Protein AF-A0A0L7LG30-F1 (afdb_monomer_lite)

Sequence (261 aa):
MSSLPRLAMPTSRLIYEYDDLDDNGHLSPKCPQKEFSLRGLSWHRNNSLLTDQEAMLMVRAHYRDGARSGTLDLLPYKDYAPSLPRLIHTSNSSLVDVHLVNLTSAEEYNATRFALRLLLVSTDRLSDSWDFTMRKSLDDEHTPGVFESSRSGDGGFLQFRPVAYTEPERDVSSSTNTYFYGDIDEDQLLIQDVYISFGVGGDGFYKQHNYTGWYNFSLFVIVIISIGLGVPLLLATSGITYVLVKRCRQRNPPTRLTNDD

InterPro domains:
  IPR029382 Glycosylated lysosomal membrane protein [PF15065] (15-180)
  IPR029382 Glycosylated lysosomal membrane protein [PTHR31981] (15-178)

Foldseek 3Di:
DDDDAFKDWDQQWWKKKWFPPVQAQDDDPPTDMDTDGLPQWDKDFPDWDDDPQWTWTKIWIDGPVDQFIWTKTFGIDDQWDPAPPTDGDDPLKTKIKTKGARHDDDPPHDFMWMKTKIKMFGPDDLPFDWDWDWDFDPVQPQFTIKIKGDGPDPHKIKIFGQWKFLDPRHDSVRIWGKDKDKDDPSVRNRIIIIMITTGHHPNSHCVVRRMIMTMMMISVVVVCVCCVVVVVVVVVVVVVVVVVVVVVVVVDDPPPPDDDD

pLDDT: mean 70.12, std 14.21, range [30.09, 94.62]

Structure (mmCIF, N/CA/C/O backbone):
data_AF-A0A0L7LG30-F1
#
_entry.id   AF-A0A0L7LG30-F1
#
loop_
_atom_site.group_PDB
_atom_site.id
_atom_site.type_symbol
_atom_site.label_atom_id
_atom_site.label_alt_id
_atom_site.label_comp_id
_atom_site.label_asym_id
_atom_site.label_entity_id
_atom_site.label_seq_id
_atom_site.pdbx_PDB_ins_code
_atom_site.Cartn_x
_atom_site.Cartn_y
_atom_site.Cartn_z
_atom_site.occupancy
_atom_site.B_iso_or_equiv
_atom_site.auth_seq_id
_atom_site.auth_comp_id
_atom_site.auth_asym_id
_atom_site.auth_atom_id
_atom_site.pdbx_PDB_model_num
ATOM 1 N N . MET A 1 1 ? -29.094 9.944 16.819 1.00 31.42 1 MET A N 1
ATOM 2 C CA . MET A 1 1 ? -29.027 9.417 15.438 1.00 31.42 1 MET A CA 1
ATOM 3 C C . MET A 1 1 ? -27.565 9.148 15.146 1.00 31.42 1 MET A C 1
ATOM 5 O O . MET A 1 1 ? -26.787 10.088 15.116 1.00 31.42 1 MET A O 1
ATOM 9 N N . SER A 1 2 ? -27.180 7.875 15.091 1.00 30.09 2 SER A N 1
ATOM 10 C CA . SER A 1 2 ? -25.795 7.427 14.918 1.00 30.09 2 SER A CA 1
ATOM 11 C C . SER A 1 2 ? -25.346 7.664 13.477 1.00 30.09 2 SER A C 1
ATOM 13 O O . SER A 1 2 ? -25.874 7.033 12.560 1.00 30.09 2 SER A O 1
ATOM 15 N N . SER A 1 3 ? -24.403 8.580 13.268 1.00 34.41 3 SER A N 1
ATOM 16 C CA . SER A 1 3 ? -23.755 8.772 11.972 1.00 34.41 3 SER A CA 1
ATOM 17 C C . SER A 1 3 ? -22.904 7.548 11.639 1.00 34.41 3 SER A C 1
ATOM 19 O O . SER A 1 3 ? -21.996 7.197 12.390 1.00 34.41 3 SER A O 1
ATOM 21 N N . LEU A 1 4 ? -23.231 6.894 10.526 1.00 32.44 4 LEU A N 1
ATOM 22 C CA . LEU A 1 4 ? -22.441 5.821 9.925 1.00 32.44 4 LEU A CA 1
ATOM 23 C C . LEU A 1 4 ? -21.055 6.340 9.479 1.00 32.44 4 LEU A C 1
ATOM 25 O O . LEU A 1 4 ? -20.900 7.550 9.281 1.00 32.44 4 LEU A O 1
ATOM 29 N N . PRO A 1 5 ? -20.053 5.457 9.308 1.00 41.91 5 PRO A N 1
ATOM 30 C CA . PRO A 1 5 ? -18.701 5.855 8.926 1.00 41.91 5 PRO A CA 1
ATOM 31 C C . PRO A 1 5 ? -18.667 6.415 7.506 1.00 41.91 5 PRO A C 1
ATOM 33 O O . PRO A 1 5 ? -19.355 5.917 6.616 1.00 41.91 5 PRO A O 1
ATOM 36 N N . ARG A 1 6 ? -17.831 7.438 7.319 1.00 55.09 6 ARG A N 1
ATOM 37 C CA . ARG A 1 6 ? -17.792 8.281 6.122 1.00 55.09 6 ARG A CA 1
ATOM 38 C C . ARG A 1 6 ? -16.599 8.031 5.202 1.00 55.09 6 ARG A C 1
ATOM 40 O O . ARG A 1 6 ? -16.359 8.863 4.344 1.00 55.09 6 ARG A O 1
ATOM 47 N N . LEU A 1 7 ? -15.840 6.949 5.397 1.00 44.22 7 LEU A N 1
ATOM 48 C CA . LEU A 1 7 ? -14.744 6.545 4.511 1.00 44.22 7 LEU A CA 1
ATOM 49 C C . LEU A 1 7 ? -14.863 5.037 4.223 1.00 44.22 7 LEU A C 1
ATOM 51 O O . LEU A 1 7 ? -15.117 4.308 5.170 1.00 44.22 7 LEU A O 1
ATOM 55 N N . ALA A 1 8 ? -14.706 4.551 2.989 1.00 45.62 8 ALA A N 1
ATOM 56 C CA . ALA A 1 8 ? -14.585 3.127 2.659 1.00 45.62 8 ALA A CA 1
ATOM 57 C C . ALA A 1 8 ? -13.358 2.852 1.783 1.00 45.62 8 ALA A C 1
ATOM 59 O O . ALA A 1 8 ? -12.972 3.700 0.993 1.00 45.62 8 ALA A O 1
ATOM 60 N N . MET A 1 9 ? -12.733 1.678 1.908 1.00 50.53 9 MET A N 1
ATOM 61 C CA . MET A 1 9 ? -11.520 1.338 1.153 1.00 50.53 9 MET A CA 1
ATOM 62 C C . MET A 1 9 ? -11.701 0.045 0.351 1.00 50.53 9 MET A C 1
ATOM 64 O O . MET A 1 9 ? -11.384 -1.041 0.843 1.00 50.53 9 MET A O 1
ATOM 68 N N . PRO A 1 10 ? -12.276 0.104 -0.863 1.00 50.12 10 PRO A N 1
ATOM 69 C CA . PRO A 1 10 ? -12.470 -1.084 -1.683 1.00 50.12 10 PRO A CA 1
ATOM 70 C C . PRO A 1 10 ? -11.131 -1.565 -2.262 1.00 50.12 10 PRO A C 1
ATOM 72 O O . PRO A 1 10 ? -10.506 -0.894 -3.074 1.00 50.12 10 PRO A O 1
ATOM 75 N N . THR A 1 11 ? -10.706 -2.775 -1.904 1.00 50.91 11 THR A N 1
ATOM 76 C CA . THR A 1 11 ? -9.384 -3.337 -2.251 1.00 50.91 11 THR A CA 1
ATOM 77 C C . THR A 1 11 ? -9.330 -4.041 -3.613 1.00 50.91 11 THR A C 1
ATOM 79 O O . THR A 1 11 ? -8.454 -4.862 -3.859 1.00 50.91 11 THR A O 1
ATOM 82 N N . SER A 1 12 ? -10.262 -3.777 -4.535 1.00 45.56 12 SER A N 1
ATOM 83 C CA . SER A 1 12 ? -10.405 -4.623 -5.736 1.00 45.56 12 SER A CA 1
ATOM 84 C C . SER A 1 12 ? -9.220 -4.565 -6.724 1.00 45.56 12 SER A C 1
ATOM 86 O O . SER A 1 12 ? -9.081 -5.481 -7.542 1.00 45.56 12 SER A O 1
ATOM 88 N N . ARG A 1 13 ? -8.373 -3.525 -6.636 1.00 57.75 13 ARG A N 1
ATOM 89 C CA . ARG A 1 13 ? -7.244 -3.218 -7.535 1.00 57.75 13 ARG A CA 1
ATOM 90 C C . ARG A 1 13 ? -6.131 -2.491 -6.769 1.00 57.75 13 ARG A C 1
ATOM 92 O O . ARG A 1 13 ? -6.077 -1.269 -6.777 1.00 57.75 13 ARG A O 1
ATOM 99 N N . LEU A 1 14 ? -5.314 -3.244 -6.035 1.00 69.81 14 LEU A N 1
ATOM 100 C CA . LEU A 1 14 ? -4.415 -2.679 -5.019 1.00 69.81 14 LEU A CA 1
ATOM 101 C C . LEU A 1 14 ? -2.963 -2.524 -5.478 1.00 69.81 14 LEU A C 1
ATOM 103 O O . LEU A 1 14 ? -2.264 -1.719 -4.885 1.00 69.81 14 LEU A O 1
ATOM 107 N N . ILE A 1 15 ? -2.483 -3.277 -6.472 1.00 80.62 15 ILE A N 1
ATOM 108 C CA . ILE A 1 15 ? -1.048 -3.336 -6.798 1.00 80.62 15 ILE A CA 1
ATOM 109 C C . ILE A 1 15 ? -0.831 -2.983 -8.273 1.00 80.62 15 ILE A C 1
ATOM 111 O O . ILE A 1 15 ? -1.526 -3.499 -9.146 1.00 80.62 15 ILE A O 1
ATOM 115 N N . TYR A 1 16 ? 0.151 -2.131 -8.540 1.00 86.88 16 TYR A N 1
ATOM 116 C CA . TYR A 1 16 ? 0.669 -1.797 -9.863 1.00 86.88 16 TYR A CA 1
ATOM 117 C C . TYR A 1 16 ? 2.142 -2.178 -9.933 1.00 86.88 16 TYR A C 1
ATOM 119 O O . TYR A 1 16 ? 2.866 -2.066 -8.948 1.00 86.88 16 TYR A O 1
ATOM 127 N N . GLU A 1 17 ? 2.578 -2.609 -11.103 1.00 88.31 17 GLU A N 1
ATOM 128 C CA . GLU A 1 17 ? 3.985 -2.760 -11.461 1.00 88.31 17 GLU A CA 1
ATOM 129 C C . GLU A 1 17 ? 4.286 -1.820 -12.613 1.00 88.31 17 GLU A C 1
ATOM 131 O O . GLU A 1 17 ? 3.459 -1.671 -13.515 1.00 88.31 17 GLU A O 1
ATOM 136 N N . TYR A 1 18 ? 5.450 -1.190 -12.590 1.00 91.94 18 TYR A N 1
ATOM 137 C CA . TYR A 1 18 ? 5.870 -0.269 -13.631 1.00 91.94 18 TYR A CA 1
ATOM 138 C C . TYR A 1 18 ? 7.371 -0.365 -13.887 1.00 91.94 18 TYR A C 1
ATOM 140 O O . TYR A 1 18 ? 8.138 -0.786 -13.017 1.00 91.94 18 TYR A O 1
ATOM 148 N N . ASP A 1 19 ? 7.764 0.006 -15.102 1.00 92.62 19 ASP A N 1
ATOM 149 C CA . ASP A 1 19 ? 9.158 0.047 -15.538 1.00 92.62 19 ASP A CA 1
ATOM 150 C C . ASP A 1 19 ? 9.721 1.459 -15.337 1.00 92.62 19 ASP A C 1
ATOM 152 O O . ASP A 1 19 ? 9.412 2.387 -16.092 1.00 92.62 19 ASP A O 1
ATOM 156 N N . ASP A 1 20 ? 10.506 1.639 -14.278 1.00 90.75 20 ASP A N 1
ATOM 157 C CA . ASP A 1 20 ? 11.062 2.927 -13.865 1.00 90.75 20 ASP A CA 1
ATOM 158 C C . ASP A 1 20 ? 12.427 3.189 -14.502 1.00 90.75 20 ASP A C 1
ATOM 160 O O . ASP A 1 20 ? 13.472 3.184 -13.851 1.00 90.75 20 ASP A O 1
ATOM 164 N N . LEU A 1 21 ? 12.414 3.398 -15.814 1.00 89.25 21 LEU A N 1
ATOM 165 C CA . LEU A 1 21 ? 13.628 3.590 -16.611 1.00 89.25 21 LEU A CA 1
ATOM 166 C C . LEU A 1 21 ? 14.443 4.829 -16.205 1.00 89.25 21 LEU A C 1
ATOM 168 O O . LEU A 1 21 ? 15.647 4.869 -16.450 1.00 89.25 21 LEU A O 1
ATOM 172 N N . ASP A 1 22 ? 13.790 5.820 -15.597 1.00 89.19 22 ASP A N 1
ATOM 173 C CA . ASP A 1 22 ? 14.412 7.063 -15.132 1.00 89.19 22 ASP A CA 1
ATOM 174 C C . ASP A 1 22 ? 14.961 6.949 -13.699 1.00 89.19 22 ASP A C 1
ATOM 176 O O . ASP A 1 22 ? 15.571 7.897 -13.202 1.00 89.19 22 ASP A O 1
ATOM 180 N N . ASP A 1 23 ? 14.730 5.812 -13.034 1.00 88.94 23 ASP A N 1
ATOM 181 C CA . ASP A 1 23 ? 15.187 5.497 -11.683 1.00 88.94 23 ASP A CA 1
ATOM 182 C C . ASP A 1 23 ? 14.891 6.602 -10.659 1.00 88.94 23 ASP A C 1
ATOM 184 O O . ASP A 1 23 ? 15.760 7.081 -9.932 1.00 88.94 23 ASP A O 1
ATOM 188 N N . ASN A 1 24 ? 13.635 7.037 -10.597 1.00 88.00 24 ASN A N 1
ATOM 189 C CA . ASN A 1 24 ? 13.241 8.152 -9.729 1.00 88.00 24 ASN A CA 1
ATOM 190 C C . ASN A 1 24 ? 12.184 7.778 -8.678 1.00 88.00 24 ASN A C 1
ATOM 192 O O . ASN A 1 24 ? 12.004 8.504 -7.707 1.00 88.00 24 ASN A O 1
ATOM 196 N N . GLY A 1 25 ? 11.514 6.641 -8.835 1.00 85.00 25 GLY A N 1
ATOM 197 C CA . GLY A 1 25 ? 10.526 6.092 -7.911 1.00 85.00 25 GLY A CA 1
ATOM 198 C C . GLY A 1 25 ? 9.119 6.618 -8.179 1.00 85.00 25 GLY A C 1
ATOM 199 O O . GLY A 1 25 ? 8.181 6.231 -7.482 1.00 85.00 25 GLY A O 1
ATOM 200 N N . HIS A 1 26 ? 8.939 7.475 -9.185 1.00 86.00 26 HIS A N 1
ATOM 201 C CA . HIS A 1 26 ? 7.675 8.116 -9.517 1.00 86.00 26 HIS A CA 1
ATOM 202 C C . HIS A 1 26 ? 6.875 7.256 -10.507 1.00 86.00 26 HIS A C 1
ATOM 204 O O . HIS A 1 26 ? 7.270 7.065 -11.657 1.00 86.00 26 HIS A O 1
ATOM 210 N N . LEU A 1 27 ? 5.692 6.793 -10.091 1.00 85.56 27 LEU A N 1
ATOM 211 C CA . LEU A 1 27 ? 4.722 6.229 -11.029 1.00 85.56 27 LEU A CA 1
ATOM 212 C C . LEU A 1 27 ? 4.146 7.357 -11.902 1.00 85.56 27 LEU A C 1
ATOM 214 O O . LEU A 1 27 ? 3.556 8.305 -11.389 1.00 85.56 27 LEU A O 1
ATOM 218 N N . SER A 1 28 ? 4.300 7.251 -13.221 1.00 81.50 28 SER A N 1
ATOM 219 C CA . SER A 1 28 ? 3.826 8.243 -14.191 1.00 81.50 28 SER A CA 1
ATOM 220 C C . SER A 1 28 ? 2.927 7.580 -15.232 1.00 81.50 28 SER A C 1
ATOM 222 O O . SER A 1 28 ? 3.254 6.497 -15.704 1.00 81.50 28 SER A O 1
ATOM 224 N N . PRO A 1 29 ? 1.855 8.228 -15.720 1.00 79.38 29 PRO A N 1
ATOM 225 C CA . PRO A 1 29 ? 1.040 7.671 -16.805 1.00 79.38 29 PRO A CA 1
ATOM 226 C C . PRO A 1 29 ? 1.825 7.366 -18.093 1.00 79.38 29 PRO A C 1
ATOM 228 O O . PRO A 1 29 ? 1.329 6.659 -18.966 1.00 79.38 29 PRO A O 1
ATOM 231 N N . LYS A 1 30 ? 3.031 7.934 -18.233 1.00 81.38 30 LYS A N 1
ATOM 232 C CA . LYS A 1 30 ? 3.917 7.747 -19.386 1.00 81.38 30 LYS A CA 1
ATOM 233 C C . LYS A 1 30 ? 4.800 6.501 -19.282 1.00 81.38 30 LYS A C 1
ATOM 235 O O . LYS A 1 30 ? 5.325 6.086 -20.314 1.00 81.38 30 LYS A O 1
ATOM 240 N N . CYS A 1 31 ? 5.003 5.934 -18.088 1.00 83.94 31 CYS A N 1
ATOM 241 C CA . CYS A 1 31 ? 5.820 4.732 -17.949 1.00 83.94 31 CYS A CA 1
ATOM 242 C C . CYS A 1 31 ? 5.003 3.476 -18.299 1.00 83.94 31 CYS A C 1
ATOM 244 O O . CYS A 1 31 ? 3.794 3.427 -18.039 1.00 83.94 31 CYS A O 1
ATOM 246 N N . PRO A 1 32 ? 5.627 2.451 -18.913 1.00 89.44 32 PRO A N 1
ATOM 247 C CA . PRO A 1 32 ? 4.997 1.148 -19.066 1.00 89.44 32 PRO A CA 1
ATOM 248 C C . PRO A 1 32 ? 4.567 0.623 -17.696 1.00 89.44 32 PRO A C 1
ATOM 250 O O . PRO A 1 32 ? 5.386 0.522 -16.784 1.00 89.44 32 PRO A O 1
ATOM 253 N N . GLN A 1 33 ? 3.281 0.307 -17.551 1.00 90.00 33 GLN A N 1
ATOM 254 C CA . GLN A 1 33 ? 2.713 -0.130 -16.279 1.00 90.00 33 GLN A CA 1
ATOM 255 C C . GLN A 1 33 ? 1.640 -1.200 -16.467 1.00 90.00 33 GLN A C 1
ATOM 257 O O . GLN A 1 33 ? 0.931 -1.240 -17.478 1.00 90.00 33 GLN A O 1
ATOM 262 N N . LYS A 1 34 ? 1.497 -2.053 -15.454 1.00 86.94 34 LYS A N 1
ATOM 263 C CA . LYS A 1 34 ? 0.561 -3.170 -15.420 1.00 86.94 34 LYS A CA 1
ATOM 264 C C . LYS A 1 34 ? -0.144 -3.248 -14.072 1.00 86.94 34 LYS A C 1
ATOM 266 O O . LYS A 1 34 ? 0.478 -3.226 -13.014 1.00 86.94 34 LYS A O 1
ATOM 271 N N . GLU A 1 35 ? -1.464 -3.389 -14.125 1.00 83.00 35 GLU A N 1
ATOM 272 C CA . GLU A 1 35 ? -2.294 -3.567 -12.936 1.00 83.00 35 GLU A CA 1
ATOM 273 C C . GLU A 1 35 ? -2.327 -5.045 -12.508 1.00 83.00 35 GLU A C 1
ATOM 275 O O . GLU A 1 35 ? -2.618 -5.942 -13.309 1.00 83.00 35 GLU A O 1
ATOM 280 N N . PHE A 1 36 ? -2.094 -5.301 -11.222 1.00 76.06 36 PHE A N 1
ATOM 281 C CA . PHE A 1 36 ? -2.273 -6.607 -10.599 1.00 76.06 36 PHE A CA 1
ATOM 282 C C . PHE A 1 36 ? -3.650 -6.711 -9.945 1.00 76.06 36 PHE A C 1
ATOM 284 O O . PHE A 1 36 ? -3.928 -6.136 -8.890 1.00 76.06 36 PHE A O 1
ATOM 291 N N . SER A 1 37 ? -4.520 -7.524 -10.546 1.00 70.06 37 SER A N 1
ATOM 292 C CA . SER A 1 37 ? -5.830 -7.810 -9.964 1.00 70.06 37 SER A CA 1
ATOM 293 C C . SER A 1 37 ? -5.720 -8.751 -8.763 1.00 70.06 37 SER A C 1
ATOM 295 O O . SER A 1 37 ? -5.189 -9.859 -8.872 1.00 70.06 37 SER A O 1
ATOM 297 N N . LEU A 1 38 ? -6.332 -8.369 -7.636 1.00 69.81 38 LEU A N 1
ATOM 298 C CA . LEU A 1 38 ? -6.405 -9.227 -6.448 1.00 69.81 38 LEU A CA 1
ATOM 299 C C . LEU A 1 38 ? -7.429 -10.369 -6.576 1.00 69.81 38 LEU A C 1
ATOM 301 O O . LEU A 1 38 ? -7.472 -11.255 -5.726 1.00 69.81 38 LEU A O 1
ATOM 305 N N . ARG A 1 39 ? -8.264 -10.379 -7.626 1.00 68.94 39 ARG A N 1
ATOM 306 C CA . ARG A 1 39 ? -9.368 -11.347 -7.785 1.00 68.94 39 ARG A CA 1
ATOM 307 C C . ARG A 1 39 ? -8.902 -12.803 -7.894 1.00 68.94 39 ARG A C 1
ATOM 309 O O . ARG A 1 39 ? -9.662 -13.705 -7.563 1.00 68.94 39 ARG A O 1
ATOM 316 N N . GLY A 1 40 ? -7.672 -13.027 -8.358 1.00 66.94 40 GLY A N 1
ATOM 317 C CA . GLY A 1 40 ? -7.068 -14.357 -8.493 1.00 66.94 40 GLY A CA 1
ATOM 318 C C . GLY A 1 40 ? -6.305 -14.843 -7.256 1.00 66.94 40 GLY A C 1
ATOM 319 O O . GLY A 1 40 ? -5.739 -15.936 -7.286 1.00 66.94 40 GLY A O 1
ATOM 320 N N . LEU A 1 41 ? -6.255 -14.046 -6.184 1.00 72.94 41 LEU A N 1
ATOM 321 C CA . LEU A 1 41 ? -5.496 -14.380 -4.985 1.00 72.94 41 LEU A CA 1
ATOM 322 C C . LEU A 1 41 ? -6.292 -15.285 -4.044 1.00 72.94 41 LEU A C 1
ATOM 324 O O . LEU A 1 41 ? -7.466 -15.062 -3.750 1.00 72.94 41 LEU A O 1
ATOM 328 N N . SER A 1 42 ? -5.606 -16.300 -3.536 1.00 74.19 42 SER A N 1
ATOM 329 C CA . SER A 1 42 ? -6.060 -17.129 -2.428 1.00 74.19 42 SER A CA 1
ATOM 330 C C . SER A 1 42 ? -5.500 -16.575 -1.122 1.00 74.19 42 SER A C 1
ATOM 332 O O . SER A 1 42 ? -4.286 -16.466 -0.946 1.00 74.19 42 SER A O 1
ATOM 334 N N . TRP A 1 43 ? -6.393 -16.198 -0.214 1.00 76.56 43 TRP A N 1
ATOM 335 C CA . TRP A 1 43 ? -6.035 -15.592 1.062 1.00 76.56 43 TRP A CA 1
ATOM 336 C C . TRP A 1 43 ? -6.022 -16.651 2.154 1.00 76.56 43 TRP A C 1
ATOM 338 O O . TRP A 1 43 ? -6.989 -17.391 2.328 1.00 76.56 43 TRP A O 1
ATOM 348 N N . HIS A 1 44 ? -4.926 -16.702 2.897 1.00 75.38 44 HIS A N 1
ATOM 349 C CA . HIS A 1 44 ? -4.731 -17.615 4.006 1.00 75.38 44 HIS A CA 1
ATOM 350 C C . HIS A 1 44 ? -4.415 -16.798 5.249 1.00 75.38 44 HIS A C 1
ATOM 352 O O . HIS A 1 44 ? -3.526 -15.944 5.248 1.00 75.38 44 HIS A O 1
ATOM 358 N N . ARG A 1 45 ? -5.142 -17.068 6.334 1.00 74.62 45 ARG A N 1
ATOM 359 C CA . ARG A 1 45 ? -4.768 -16.545 7.646 1.00 74.62 45 ARG A CA 1
ATOM 360 C C . ARG A 1 45 ? -3.470 -17.229 8.064 1.00 74.62 45 ARG A C 1
ATOM 362 O O . ARG A 1 45 ? -3.475 -18.437 8.282 1.00 74.62 45 ARG A O 1
ATOM 369 N N . ASN A 1 46 ? -2.394 -16.459 8.172 1.00 72.31 46 ASN A N 1
ATOM 370 C CA . ASN A 1 46 ? -1.087 -16.975 8.562 1.00 72.31 46 ASN A CA 1
ATOM 371 C C . ASN A 1 46 ? -0.969 -17.052 10.089 1.00 72.31 46 ASN A C 1
ATOM 373 O O . ASN A 1 46 ? -0.643 -18.094 10.647 1.00 72.31 46 ASN A O 1
ATOM 377 N N . ASN A 1 47 ? -1.298 -15.955 10.771 1.00 71.06 47 ASN A N 1
ATOM 378 C CA . ASN A 1 47 ? -1.268 -15.864 12.225 1.00 71.06 47 ASN A CA 1
ATOM 379 C C . ASN A 1 47 ? -2.378 -14.925 12.717 1.00 71.06 47 ASN A C 1
ATOM 381 O O . ASN A 1 47 ? -2.825 -14.036 11.992 1.00 71.06 47 ASN A O 1
ATOM 385 N N . SER A 1 48 ? -2.835 -15.118 13.947 1.00 74.69 48 SER A N 1
ATOM 386 C CA . SER A 1 48 ? -3.762 -14.200 14.603 1.00 74.69 48 SER A CA 1
ATOM 387 C C . SER A 1 48 ? -3.503 -14.183 16.096 1.00 74.69 48 SER A C 1
ATOM 389 O O . SER A 1 48 ? -3.417 -15.245 16.711 1.00 74.69 48 SER A O 1
ATOM 391 N N . LEU A 1 49 ? -3.447 -12.988 16.670 1.00 72.94 49 LEU A N 1
ATOM 392 C CA . LEU A 1 49 ? -3.372 -12.779 18.108 1.00 72.94 49 LEU A CA 1
ATOM 393 C C . LEU A 1 49 ? -4.634 -12.033 18.523 1.00 72.94 49 LEU A C 1
ATOM 395 O O . LEU A 1 49 ? -4.887 -10.947 18.019 1.00 72.94 49 LEU A O 1
ATOM 399 N N . LEU A 1 50 ? -5.433 -12.622 19.405 1.00 74.25 50 LEU A N 1
ATOM 400 C CA . LEU A 1 50 ? -6.525 -11.920 20.070 1.00 74.25 50 LEU A CA 1
ATOM 401 C C . LEU A 1 50 ? -6.289 -12.018 21.572 1.00 74.25 50 LEU A C 1
ATOM 403 O O . LEU A 1 50 ? -6.280 -13.115 22.130 1.00 74.25 50 LEU A O 1
ATOM 407 N N . THR A 1 51 ? -6.097 -10.872 22.205 1.00 72.19 51 THR A N 1
ATOM 408 C CA . THR A 1 51 ? -6.044 -10.698 23.655 1.00 72.19 51 THR A CA 1
ATOM 409 C C . THR A 1 51 ? -7.012 -9.586 24.053 1.00 72.19 51 THR A C 1
ATOM 411 O O . THR A 1 51 ? -7.580 -8.909 23.195 1.00 72.19 51 THR A O 1
ATOM 414 N N . ASP A 1 52 ? -7.185 -9.362 25.354 1.00 68.62 52 ASP A N 1
ATOM 415 C CA . ASP A 1 52 ? -8.020 -8.263 25.857 1.00 68.62 52 ASP A CA 1
ATOM 416 C C . ASP A 1 52 ? -7.466 -6.871 25.494 1.00 68.62 52 ASP A C 1
ATOM 418 O O . ASP A 1 52 ? -8.175 -5.873 25.603 1.00 68.62 52 ASP A O 1
ATOM 422 N N . GLN A 1 53 ? -6.198 -6.801 25.072 1.00 66.69 53 GLN A N 1
ATOM 423 C CA . GLN A 1 53 ? -5.491 -5.561 24.752 1.00 66.69 53 GLN A CA 1
ATOM 424 C C . GLN A 1 53 ? -5.109 -5.452 23.271 1.00 66.69 53 GLN A C 1
ATOM 426 O O . GLN A 1 53 ? -4.945 -4.345 22.772 1.00 66.69 53 GLN A O 1
ATOM 431 N N . GLU A 1 54 ? -4.972 -6.569 22.552 1.00 67.69 54 GLU A N 1
ATOM 432 C CA . GLU A 1 54 ? -4.381 -6.604 21.213 1.00 67.69 54 GLU A CA 1
ATOM 433 C C . GLU A 1 54 ? -5.185 -7.504 20.267 1.00 67.69 54 GLU A C 1
ATOM 435 O O . GLU A 1 54 ? -5.511 -8.646 20.593 1.00 67.69 54 GLU A O 1
ATOM 440 N N . ALA A 1 55 ? -5.457 -7.016 19.055 1.00 69.12 55 ALA A N 1
ATOM 441 C CA . ALA A 1 55 ? -6.088 -7.794 17.990 1.00 69.12 55 ALA A CA 1
ATOM 442 C C . ALA A 1 55 ? -5.266 -7.703 16.698 1.00 69.12 55 ALA A C 1
ATOM 444 O O . ALA A 1 55 ? -5.272 -6.678 16.026 1.00 69.12 55 ALA A O 1
ATOM 445 N N . MET A 1 56 ? -4.538 -8.770 16.366 1.00 72.38 56 MET A N 1
ATOM 446 C CA . MET A 1 56 ? -3.683 -8.899 15.186 1.00 72.38 56 MET A CA 1
ATOM 447 C C . MET A 1 56 ? -4.257 -9.931 14.233 1.00 72.38 56 MET A C 1
ATOM 449 O O . MET A 1 56 ? -4.592 -11.049 14.642 1.00 72.38 56 MET A O 1
ATOM 453 N N . LEU A 1 57 ? -4.239 -9.610 12.947 1.00 71.44 57 LEU A N 1
ATOM 454 C CA . LEU A 1 57 ? -4.536 -10.548 11.884 1.00 71.44 57 LEU A CA 1
ATOM 455 C C . LEU A 1 57 ? -3.479 -10.463 10.780 1.00 71.44 57 LEU A C 1
ATOM 457 O O . LEU A 1 57 ? -3.449 -9.541 9.976 1.00 71.44 57 LEU A O 1
ATOM 461 N N . MET A 1 58 ? -2.655 -11.497 10.691 1.00 73.19 58 MET A N 1
ATOM 462 C CA . MET A 1 58 ? -1.675 -11.643 9.626 1.00 73.19 58 MET A CA 1
ATOM 463 C C . MET A 1 58 ? -2.292 -12.443 8.477 1.00 73.19 58 MET A C 1
ATOM 465 O O . MET A 1 58 ? -2.658 -13.614 8.666 1.00 73.19 58 MET A O 1
ATOM 469 N N . VAL A 1 59 ? -2.417 -11.841 7.292 1.00 72.56 59 VAL A N 1
ATOM 470 C CA . VAL A 1 59 ? -3.020 -12.498 6.127 1.00 72.56 59 VAL A CA 1
ATOM 471 C C . VAL A 1 59 ? -2.020 -12.562 4.984 1.00 72.56 59 VAL A C 1
ATOM 473 O O . VAL A 1 59 ? -1.455 -11.569 4.543 1.00 72.56 59 VAL A O 1
ATOM 476 N N . ARG A 1 60 ? -1.837 -13.759 4.435 1.00 75.06 60 ARG A N 1
ATOM 477 C CA . ARG A 1 60 ? -0.988 -13.963 3.269 1.00 75.06 60 ARG A CA 1
ATOM 478 C C . ARG A 1 60 ? -1.827 -14.316 2.053 1.00 75.06 60 ARG A C 1
ATOM 480 O O . ARG A 1 60 ? -2.693 -15.188 2.111 1.00 75.06 60 ARG A O 1
ATOM 487 N N . ALA A 1 61 ? -1.557 -13.642 0.949 1.00 74.38 61 ALA A N 1
ATOM 488 C CA . ALA A 1 61 ? -2.148 -13.898 -0.347 1.00 74.38 61 ALA A CA 1
ATOM 489 C C . ALA A 1 61 ? -1.170 -14.656 -1.249 1.00 74.38 61 ALA A C 1
ATOM 491 O O . ALA A 1 61 ? -0.002 -14.288 -1.390 1.00 74.38 61 ALA A O 1
ATOM 492 N N . HIS A 1 62 ? -1.672 -15.690 -1.914 1.00 70.62 62 HIS A N 1
ATOM 493 C CA . HIS A 1 62 ? -0.924 -16.460 -2.901 1.00 70.62 62 HIS A CA 1
ATOM 494 C C . HIS A 1 62 ? -1.702 -16.558 -4.208 1.00 70.62 62 HIS A C 1
ATOM 496 O O . HIS A 1 62 ? -2.919 -16.776 -4.199 1.00 70.62 62 HIS A O 1
ATOM 502 N N . TYR A 1 63 ? -1.006 -16.440 -5.336 1.00 67.56 63 TYR A N 1
ATOM 503 C CA . TYR A 1 63 ? -1.592 -16.731 -6.643 1.00 67.56 63 TYR A CA 1
ATOM 504 C C . TYR A 1 63 ? -1.626 -18.243 -6.889 1.00 67.56 63 TYR A C 1
ATOM 506 O O . TYR A 1 63 ? -0.687 -18.956 -6.532 1.00 67.56 63 TYR A O 1
ATOM 514 N N . ARG A 1 64 ? -2.714 -18.739 -7.490 1.00 56.75 64 ARG A N 1
ATOM 515 C CA . ARG A 1 64 ? -2.975 -20.183 -7.627 1.00 56.75 64 ARG A CA 1
ATOM 516 C C . ARG A 1 64 ? -2.002 -20.899 -8.585 1.00 56.75 64 ARG A C 1
ATOM 518 O O . ARG A 1 64 ? -1.790 -22.093 -8.418 1.00 56.75 64 ARG A O 1
ATOM 525 N N . ASP A 1 65 ? -1.360 -20.156 -9.490 1.00 57.03 65 ASP A N 1
ATOM 526 C CA . ASP A 1 65 ? -0.471 -20.690 -10.540 1.00 57.03 65 ASP A CA 1
ATOM 527 C C . ASP A 1 65 ? 1.036 -20.631 -10.207 1.00 57.03 65 ASP A C 1
ATOM 529 O O . ASP A 1 65 ? 1.877 -20.774 -11.090 1.00 57.03 65 ASP A O 1
ATOM 533 N N . GLY A 1 66 ? 1.391 -20.478 -8.926 1.00 51.38 66 GLY A N 1
ATOM 534 C CA . GLY A 1 66 ? 2.772 -20.609 -8.446 1.00 51.38 66 GLY A CA 1
ATOM 535 C C . GLY A 1 66 ? 3.646 -19.360 -8.640 1.00 51.38 66 GLY A C 1
ATOM 536 O O . GLY A 1 66 ? 3.565 -18.653 -9.634 1.00 51.38 66 GLY A O 1
ATOM 537 N N . ALA A 1 67 ? 4.498 -19.102 -7.644 1.00 46.50 67 ALA A N 1
ATOM 538 C CA . ALA A 1 67 ? 5.537 -18.061 -7.585 1.00 46.50 67 ALA A CA 1
ATOM 539 C C . ALA A 1 67 ? 5.128 -16.591 -7.343 1.00 46.50 67 ALA A C 1
ATOM 541 O O . ALA A 1 67 ? 5.986 -15.718 -7.429 1.00 46.50 67 ALA A O 1
ATOM 542 N N . ARG A 1 68 ? 3.879 -16.284 -6.964 1.00 50.25 68 ARG A N 1
ATOM 543 C CA . ARG A 1 68 ? 3.501 -14.920 -6.530 1.00 50.25 68 ARG A CA 1
ATOM 544 C C . ARG A 1 68 ? 2.947 -14.934 -5.108 1.00 50.25 68 ARG A C 1
ATOM 546 O O . ARG A 1 68 ? 1.878 -15.507 -4.872 1.00 50.25 68 ARG A O 1
ATOM 553 N N . SER A 1 69 ? 3.659 -14.302 -4.175 1.00 45.75 69 SER A N 1
ATOM 554 C CA . SER A 1 69 ? 3.206 -14.076 -2.797 1.00 45.75 69 SER A CA 1
ATOM 555 C C . SER A 1 69 ? 3.063 -12.585 -2.500 1.00 45.75 69 SER A C 1
ATOM 557 O O . SER A 1 69 ? 3.996 -11.817 -2.651 1.00 45.75 69 SER A O 1
ATOM 559 N N . GLY A 1 70 ? 1.888 -12.159 -2.053 1.00 50.47 70 GLY A N 1
ATOM 560 C CA . GLY A 1 70 ? 1.691 -10.843 -1.444 1.00 50.47 70 GLY A CA 1
ATOM 561 C C . GLY A 1 70 ? 1.314 -11.063 0.011 1.00 50.47 70 GLY A C 1
ATOM 562 O O . GLY A 1 70 ? 0.447 -11.885 0.289 1.00 50.47 70 GLY A O 1
ATOM 563 N N . THR A 1 71 ? 1.960 -10.396 0.956 1.00 48.88 71 THR A N 1
ATOM 564 C CA . THR A 1 71 ? 1.613 -10.520 2.376 1.00 48.88 71 THR A CA 1
ATOM 565 C C . THR A 1 71 ? 1.006 -9.194 2.838 1.00 48.88 71 THR A C 1
ATOM 567 O O . THR A 1 71 ? 1.595 -8.136 2.650 1.00 48.88 71 THR A O 1
ATOM 570 N N . LEU A 1 72 ? -0.216 -9.233 3.366 1.00 52.19 72 LEU A N 1
ATOM 571 C CA . LEU A 1 72 ? -0.895 -8.069 3.931 1.00 52.19 72 LEU A CA 1
ATOM 572 C C . LEU A 1 72 ? -1.112 -8.336 5.416 1.00 52.19 72 LEU A C 1
ATOM 574 O O . LEU A 1 72 ? -1.983 -9.121 5.804 1.00 52.19 72 LEU A O 1
ATOM 578 N N . ASP A 1 73 ? -0.336 -7.655 6.242 1.00 50.97 73 ASP A N 1
ATOM 579 C CA . ASP A 1 73 ? -0.325 -7.856 7.677 1.00 50.97 73 ASP A CA 1
ATOM 580 C C . ASP A 1 73 ? -1.129 -6.741 8.353 1.00 50.97 73 ASP A C 1
ATOM 582 O O . ASP A 1 73 ? -0.784 -5.563 8.334 1.00 50.97 73 ASP A O 1
ATOM 586 N N . LEU A 1 74 ? -2.260 -7.104 8.957 1.00 49.31 74 LEU A N 1
ATOM 587 C CA . LEU A 1 74 ? -3.042 -6.193 9.789 1.00 49.31 74 LEU A CA 1
ATOM 588 C C . LEU A 1 74 ? -2.569 -6.387 11.229 1.00 49.31 74 LEU A C 1
ATOM 590 O O . LEU A 1 74 ? -2.910 -7.367 11.897 1.00 49.31 74 LEU A O 1
ATOM 594 N N . LEU A 1 75 ? -1.705 -5.488 11.684 1.00 49.44 75 LEU A N 1
ATOM 595 C CA . LEU A 1 75 ? -1.033 -5.606 12.974 1.00 49.44 75 LEU A CA 1
ATOM 596 C C . LEU A 1 75 ? -1.865 -4.955 14.096 1.00 49.44 75 LEU A C 1
ATOM 598 O O . LEU A 1 75 ? -2.653 -4.041 13.840 1.00 49.44 75 LEU A O 1
ATOM 602 N N . PRO A 1 76 ? -1.740 -5.449 15.341 1.00 48.31 76 PRO A N 1
ATOM 603 C CA . PRO A 1 76 ? -2.592 -5.042 16.441 1.00 48.31 76 PRO A CA 1
ATOM 604 C C . PRO A 1 76 ? -2.241 -3.655 16.963 1.00 48.31 76 PRO A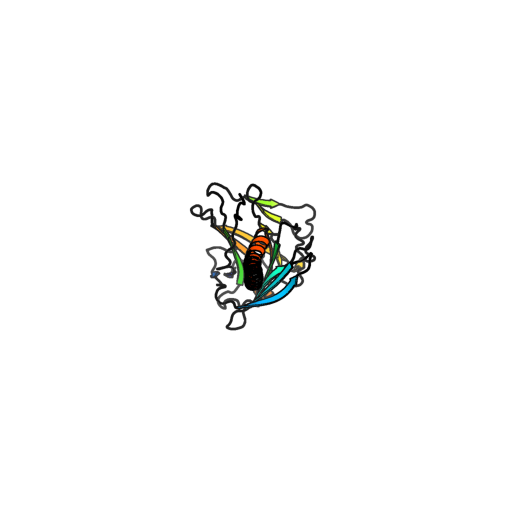 C 1
ATOM 606 O O . PRO A 1 76 ? -1.142 -3.136 16.773 1.00 48.31 76 PRO A O 1
ATOM 609 N N . TYR A 1 77 ? -3.182 -3.129 17.739 1.00 47.56 77 TYR A N 1
ATOM 610 C CA . TYR A 1 77 ? -2.964 -2.074 18.718 1.00 47.56 77 TYR A CA 1
ATOM 611 C C . TYR A 1 77 ? -1.768 -2.391 19.642 1.00 47.56 77 TYR A C 1
ATOM 613 O O . TYR A 1 77 ? -1.775 -3.411 20.323 1.00 47.56 77 TYR A O 1
ATOM 621 N N . LYS A 1 78 ? -0.755 -1.515 19.666 1.00 49.78 78 LYS A N 1
ATOM 622 C CA . LYS A 1 78 ? 0.370 -1.509 20.632 1.00 49.78 78 LYS A CA 1
ATOM 623 C C . LYS A 1 78 ? 0.991 -0.121 20.744 1.00 49.78 78 LYS A C 1
ATOM 625 O O . LYS A 1 78 ? 1.688 0.195 19.811 1.00 49.78 78 LYS A O 1
ATOM 630 N N . ASP A 1 79 ? 0.737 0.719 21.751 1.00 47.53 79 ASP A N 1
ATOM 631 C CA . ASP A 1 79 ? 1.059 2.179 21.814 1.00 47.53 79 ASP A CA 1
ATOM 632 C C . ASP A 1 79 ? 2.226 2.734 20.941 1.00 47.53 79 ASP A C 1
ATOM 634 O O . ASP A 1 79 ? 2.104 3.825 20.387 1.00 47.53 79 ASP A O 1
ATOM 638 N N . TYR A 1 80 ? 3.326 1.984 20.771 1.00 55.00 80 TYR A N 1
ATOM 639 C CA . TYR A 1 80 ? 4.326 2.184 19.714 1.00 55.00 80 TYR A CA 1
ATOM 640 C C . TYR A 1 80 ? 4.594 0.907 18.897 1.00 55.00 80 TYR A C 1
ATOM 642 O O . TYR A 1 80 ? 4.750 -0.184 19.456 1.00 55.00 80 TYR A O 1
ATOM 650 N N . ALA A 1 81 ? 4.765 1.049 17.576 1.00 60.09 81 ALA A N 1
ATOM 651 C CA . ALA A 1 81 ? 5.348 -0.015 16.756 1.00 60.09 81 ALA A CA 1
ATOM 652 C C . ALA A 1 81 ? 6.831 -0.233 17.148 1.00 60.09 81 ALA A C 1
ATOM 654 O O . ALA A 1 81 ? 7.607 0.726 17.114 1.00 60.09 81 ALA A O 1
ATOM 655 N N . PRO A 1 82 ? 7.254 -1.460 17.524 1.00 62.62 82 PRO A N 1
ATOM 656 C CA . PRO A 1 82 ? 8.616 -1.719 18.003 1.00 62.62 82 PRO A CA 1
ATOM 657 C C . PRO A 1 82 ? 9.672 -1.632 16.891 1.00 62.62 82 PRO A C 1
ATOM 659 O O . PRO A 1 82 ? 10.839 -1.361 17.171 1.00 62.62 82 PRO A O 1
ATOM 662 N N . SER A 1 83 ? 9.275 -1.850 15.637 1.00 67.62 83 SER A N 1
ATOM 663 C CA . SER A 1 83 ? 10.134 -1.711 14.462 1.00 67.62 83 SER A CA 1
ATOM 664 C C . SER A 1 83 ? 9.993 -0.327 13.827 1.00 67.62 83 SER A C 1
ATOM 666 O O . SER A 1 83 ? 8.991 0.372 14.010 1.00 67.62 83 SER A O 1
ATOM 668 N N . LEU A 1 84 ? 10.994 0.070 13.038 1.00 66.88 84 LEU A N 1
ATOM 669 C CA . LEU A 1 84 ? 10.853 1.220 12.150 1.00 66.88 84 LEU A CA 1
ATOM 670 C C . LEU A 1 84 ? 9.612 1.045 11.247 1.00 66.88 84 LEU A C 1
ATOM 672 O O . LEU A 1 84 ? 9.321 -0.084 10.853 1.00 66.88 84 LEU A O 1
ATOM 676 N N . PRO A 1 85 ? 8.859 2.126 10.959 1.00 65.62 85 PRO A N 1
ATOM 677 C CA . PRO A 1 85 ? 9.229 3.527 11.143 1.00 65.62 85 PRO A CA 1
ATOM 678 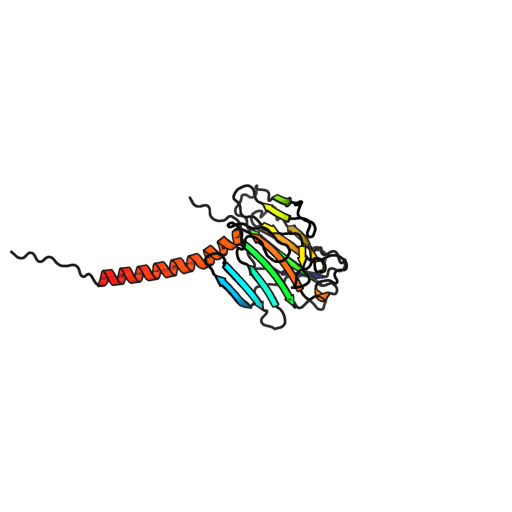C C . PRO A 1 85 ? 8.682 4.158 12.443 1.00 65.62 85 PRO A C 1
ATOM 680 O O . PRO A 1 85 ? 8.567 5.377 12.525 1.00 65.62 85 PRO A O 1
ATOM 683 N N . ARG A 1 86 ? 8.331 3.356 13.464 1.00 71.31 86 ARG A N 1
ATOM 684 C CA . ARG A 1 86 ? 7.877 3.830 14.793 1.00 71.31 86 ARG A CA 1
ATOM 685 C C . ARG A 1 86 ? 6.777 4.895 14.715 1.00 71.31 86 ARG A C 1
ATOM 687 O O . ARG A 1 86 ? 6.920 6.023 15.194 1.00 71.31 86 ARG A O 1
ATOM 694 N N . LEU A 1 87 ? 5.681 4.553 14.051 1.00 67.88 87 LEU A N 1
ATOM 695 C CA . LEU A 1 87 ? 4.497 5.404 14.039 1.00 67.88 87 LEU A CA 1
ATOM 696 C C . LEU A 1 87 ? 3.754 5.298 15.381 1.00 67.88 87 LEU A C 1
ATOM 698 O O . LEU A 1 87 ? 3.657 4.216 15.961 1.00 67.88 87 LEU A O 1
ATOM 702 N N . ILE A 1 88 ? 3.282 6.449 15.865 1.00 65.06 88 ILE A N 1
ATOM 703 C CA . ILE A 1 88 ? 2.470 6.581 17.079 1.00 65.06 88 ILE A CA 1
ATOM 704 C C . ILE A 1 88 ? 1.016 6.345 16.693 1.00 65.06 88 ILE A C 1
ATOM 706 O O . ILE A 1 88 ? 0.542 6.906 15.704 1.00 65.06 88 ILE A O 1
ATOM 710 N N . HIS A 1 89 ? 0.285 5.591 17.502 1.00 66.12 89 HIS A N 1
ATOM 711 C CA . HIS A 1 89 ? -1.153 5.413 17.326 1.00 66.12 89 HIS A CA 1
ATOM 712 C C . HIS A 1 89 ? -1.899 5.470 18.645 1.00 66.12 89 HIS A C 1
ATOM 714 O O . HIS A 1 89 ? -1.310 5.482 19.721 1.00 66.12 89 HIS A O 1
ATOM 720 N N . THR A 1 90 ? -3.223 5.540 18.550 1.00 63.88 90 THR A N 1
ATOM 721 C CA . THR A 1 90 ? -4.103 5.609 19.715 1.00 63.88 90 THR A CA 1
ATOM 722 C C . THR A 1 90 ? -5.179 4.530 19.614 1.00 63.88 90 THR A C 1
ATOM 724 O O . THR A 1 90 ? -5.255 3.800 18.626 1.00 63.88 90 THR A O 1
ATOM 727 N N . SER A 1 91 ? -6.047 4.420 20.621 1.00 62.38 91 SER A N 1
ATOM 728 C CA . SER A 1 91 ? -7.186 3.488 20.607 1.00 62.38 91 SER A CA 1
ATOM 729 C C . SER A 1 91 ? -8.188 3.756 19.476 1.00 62.38 91 SER A C 1
ATOM 731 O O . SER A 1 91 ? -9.067 2.935 19.215 1.00 62.38 91 SER A O 1
ATOM 733 N N . ASN A 1 92 ? -8.051 4.891 18.787 1.00 65.75 92 ASN A N 1
ATOM 734 C CA . ASN A 1 92 ? -8.850 5.277 17.637 1.00 65.75 92 ASN A CA 1
ATOM 735 C C . ASN A 1 92 ? -8.172 4.967 16.283 1.00 65.75 92 ASN A C 1
ATOM 737 O O . ASN A 1 92 ? -8.612 5.479 15.262 1.00 65.75 92 ASN A O 1
ATOM 741 N N . SER A 1 93 ? -7.107 4.167 16.215 1.00 69.88 93 SER A N 1
ATOM 742 C CA . SER A 1 93 ? -6.478 3.840 14.929 1.00 69.88 93 SER A CA 1
ATOM 743 C C . SER A 1 93 ? -6.031 2.389 14.819 1.00 69.88 93 SER A C 1
ATOM 745 O O . SER A 1 93 ? -5.715 1.723 15.799 1.00 69.88 93 SER A O 1
ATOM 747 N N . SER A 1 94 ? -6.062 1.871 13.590 1.00 72.1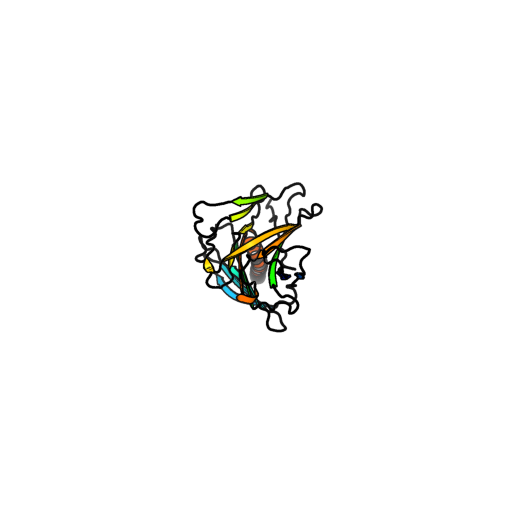9 94 SER A N 1
ATOM 748 C CA . SER A 1 94 ? -5.504 0.563 13.235 1.00 72.19 94 SER A CA 1
ATOM 749 C C . SER A 1 94 ? -4.236 0.746 12.433 1.00 72.19 94 SER A C 1
ATOM 751 O O . SER A 1 94 ? -4.200 1.604 11.551 1.00 72.19 94 SER A O 1
ATOM 753 N N . LEU A 1 95 ? -3.253 -0.109 12.687 1.00 74.69 95 LEU A N 1
ATOM 754 C CA . LEU A 1 95 ? -2.024 -0.184 11.916 1.00 74.69 95 LEU A CA 1
ATOM 755 C C . LEU A 1 95 ? -2.185 -1.219 10.796 1.00 74.69 95 LEU A C 1
ATOM 757 O O . LEU A 1 95 ? -2.581 -2.361 11.030 1.00 74.69 95 LEU A O 1
ATOM 761 N N . VAL A 1 96 ? -1.872 -0.813 9.572 1.00 76.00 96 VAL A N 1
ATOM 762 C CA . VAL A 1 96 ? -1.807 -1.669 8.387 1.00 76.00 96 VAL A CA 1
ATOM 763 C C . VAL A 1 96 ? -0.359 -1.727 7.926 1.00 76.00 96 VAL A C 1
ATOM 765 O O . VAL A 1 96 ? 0.244 -0.689 7.661 1.00 76.00 96 VAL A O 1
ATOM 768 N N . ASP A 1 97 ? 0.187 -2.933 7.825 1.00 77.38 97 ASP A N 1
ATOM 769 C CA . ASP A 1 97 ? 1.531 -3.202 7.326 1.00 77.38 97 ASP A CA 1
ATOM 770 C C . ASP A 1 97 ? 1.443 -4.053 6.048 1.00 77.38 97 ASP A C 1
ATOM 772 O O . ASP A 1 97 ? 0.840 -5.126 6.012 1.00 77.38 97 ASP A O 1
ATOM 776 N N . VAL A 1 98 ? 1.989 -3.552 4.947 1.00 78.19 98 VAL A N 1
ATOM 777 C CA . VAL A 1 98 ? 1.890 -4.167 3.623 1.00 78.19 98 VAL A CA 1
ATOM 778 C C . VAL A 1 98 ? 3.265 -4.642 3.189 1.00 78.19 98 VAL A C 1
ATOM 780 O O . VAL A 1 98 ? 4.196 -3.848 3.101 1.00 78.19 98 VAL A O 1
ATOM 783 N N . HIS A 1 99 ? 3.372 -5.921 2.837 1.00 78.50 99 HIS A N 1
ATOM 784 C CA . HIS A 1 99 ? 4.612 -6.562 2.420 1.00 78.50 99 HIS A CA 1
ATOM 785 C C . HIS A 1 99 ? 4.472 -7.215 1.040 1.00 78.50 99 HIS A C 1
ATOM 787 O O . HIS A 1 99 ? 3.777 -8.217 0.845 1.00 78.50 99 HIS A O 1
ATOM 793 N N . LEU A 1 100 ? 5.203 -6.697 0.062 1.00 80.50 100 LEU A N 1
ATOM 794 C CA . LEU A 1 100 ? 5.309 -7.280 -1.271 1.00 80.50 100 LEU A CA 1
ATOM 795 C C . LEU A 1 100 ? 6.556 -8.166 -1.319 1.00 80.50 100 LEU A C 1
ATOM 797 O O . LEU A 1 100 ? 7.665 -7.655 -1.442 1.00 80.50 100 LEU A O 1
ATOM 801 N N . VAL A 1 101 ? 6.391 -9.487 -1.204 1.00 78.50 101 VAL A N 1
ATOM 802 C CA . VAL A 1 101 ? 7.510 -10.429 -1.004 1.00 78.50 101 VAL A CA 1
ATOM 803 C C . VAL A 1 101 ? 7.570 -11.441 -2.136 1.00 78.50 101 VAL A C 1
ATOM 805 O O . VAL A 1 101 ? 6.626 -12.205 -2.310 1.00 78.50 101 VAL A O 1
ATOM 808 N N . ASN A 1 102 ? 8.692 -11.526 -2.849 1.00 76.69 102 ASN A N 1
ATOM 809 C CA . ASN A 1 102 ? 8.873 -12.467 -3.959 1.00 76.69 102 ASN A CA 1
ATOM 810 C C . ASN A 1 102 ? 7.744 -12.366 -5.001 1.00 76.69 102 ASN A C 1
ATOM 812 O O . ASN A 1 102 ? 7.168 -13.374 -5.423 1.00 76.69 102 ASN A O 1
ATOM 816 N N . LEU A 1 103 ? 7.383 -11.142 -5.390 1.00 76.38 103 LEU A N 1
ATOM 817 C CA . LEU A 1 103 ? 6.501 -10.936 -6.532 1.00 76.38 103 LEU A CA 1
ATOM 818 C C . LEU A 1 103 ? 7.273 -11.188 -7.827 1.00 76.38 103 LEU A C 1
ATOM 820 O O . LEU A 1 103 ? 8.358 -10.652 -8.029 1.00 76.38 103 LEU A O 1
ATOM 824 N N . THR A 1 104 ? 6.699 -11.994 -8.721 1.00 75.62 104 THR A N 1
ATOM 825 C CA . THR A 1 104 ? 7.260 -12.174 -10.063 1.00 75.62 104 TH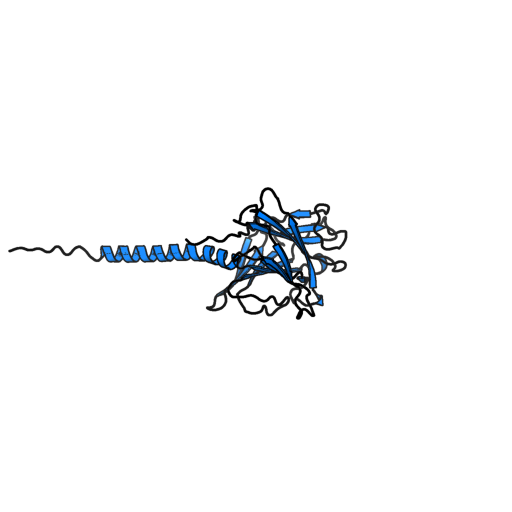R A CA 1
ATOM 826 C C . THR A 1 104 ? 7.109 -10.882 -10.857 1.00 75.62 104 THR A C 1
ATOM 828 O O . THR A 1 104 ? 5.980 -10.462 -11.118 1.00 75.62 104 THR A O 1
ATOM 831 N N . SER A 1 105 ? 8.230 -10.292 -11.262 1.00 79.62 105 SER A N 1
ATOM 832 C CA . SER A 1 105 ? 8.254 -9.163 -12.189 1.00 79.62 105 SER A CA 1
ATOM 833 C C . SER A 1 105 ? 7.940 -9.599 -13.622 1.00 79.62 105 SER A C 1
ATOM 835 O O . SER A 1 105 ? 8.215 -10.738 -14.008 1.00 79.62 105 SER A O 1
ATOM 837 N N . ALA A 1 106 ? 7.397 -8.694 -14.430 1.00 82.56 106 ALA A N 1
ATOM 838 C CA . ALA A 1 106 ? 7.282 -8.866 -15.867 1.00 82.56 106 ALA A CA 1
ATOM 839 C C . ALA A 1 106 ? 8.676 -9.015 -16.500 1.00 82.56 106 ALA A C 1
ATOM 841 O O . ALA A 1 106 ? 9.587 -8.234 -16.223 1.00 82.56 106 ALA A O 1
ATOM 842 N N . GLU A 1 107 ? 8.832 -10.012 -17.375 1.00 83.31 107 GLU A N 1
ATOM 843 C CA . GLU A 1 107 ? 10.092 -10.255 -18.098 1.00 83.31 107 GLU A CA 1
ATOM 844 C C . GLU A 1 107 ? 10.463 -9.091 -19.026 1.00 83.31 107 GLU A C 1
ATOM 846 O O . GLU A 1 107 ? 11.633 -8.872 -19.317 1.00 83.31 107 GLU A O 1
ATOM 851 N N . GLU A 1 108 ? 9.458 -8.330 -19.458 1.00 88.38 108 GLU A N 1
ATOM 852 C CA . GLU A 1 108 ? 9.590 -7.180 -20.352 1.00 88.38 108 GLU A CA 1
ATOM 853 C C . GLU A 1 108 ? 10.177 -5.940 -19.656 1.00 88.38 108 GLU A C 1
ATOM 855 O O . GLU A 1 108 ? 10.651 -5.035 -20.339 1.00 88.38 108 GLU A O 1
ATOM 860 N N . TYR A 1 109 ? 10.138 -5.878 -18.319 1.00 89.88 109 TYR A N 1
ATOM 861 C CA . TYR A 1 109 ? 10.576 -4.711 -17.549 1.00 89.88 109 TYR A CA 1
ATOM 862 C C . TYR A 1 109 ? 12.010 -4.881 -17.070 1.00 89.88 109 TYR A C 1
ATOM 864 O O . TYR A 1 109 ? 12.363 -5.901 -16.472 1.00 89.88 109 TYR A O 1
ATOM 872 N N . ASN A 1 110 ? 12.838 -3.862 -17.278 1.00 87.81 110 ASN A N 1
ATOM 873 C CA . ASN A 1 110 ? 14.242 -3.881 -16.865 1.00 87.81 110 ASN A CA 1
ATOM 874 C C . ASN A 1 110 ? 14.434 -3.266 -15.473 1.00 87.81 110 ASN A C 1
ATOM 876 O O . ASN A 1 110 ? 15.246 -3.767 -14.696 1.00 87.81 110 ASN A O 1
ATOM 880 N N . ALA A 1 111 ? 13.636 -2.256 -15.138 1.00 90.38 111 ALA A N 1
ATOM 881 C CA . ALA A 1 111 ? 13.700 -1.443 -13.932 1.00 90.38 111 ALA A CA 1
ATOM 882 C C . ALA A 1 111 ? 12.386 -1.548 -13.136 1.00 90.38 111 ALA A C 1
ATOM 884 O O . ALA A 1 111 ? 11.682 -0.572 -12.888 1.00 90.38 111 ALA A O 1
ATOM 885 N N . THR A 1 112 ? 12.016 -2.774 -12.761 1.00 90.69 112 THR A N 1
ATOM 886 C CA . THR A 1 112 ? 10.719 -3.039 -12.130 1.00 90.69 112 THR A CA 1
ATOM 887 C C . THR A 1 112 ? 10.590 -2.403 -10.746 1.00 90.69 112 THR A C 1
ATOM 889 O O . THR A 1 112 ? 11.345 -2.734 -9.826 1.00 90.69 112 THR A O 1
ATOM 892 N N . ARG A 1 113 ? 9.536 -1.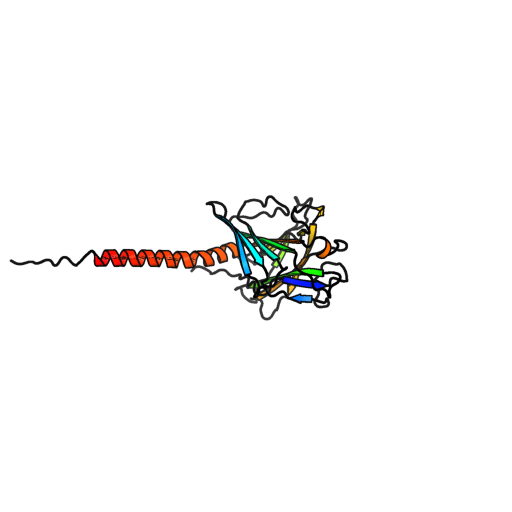607 -10.558 1.00 91.38 113 ARG A N 1
ATOM 893 C CA . ARG A 1 113 ? 9.045 -1.145 -9.254 1.00 91.38 113 ARG A CA 1
ATOM 894 C C . ARG A 1 113 ? 7.563 -1.461 -9.085 1.00 91.38 113 ARG A C 1
ATOM 896 O O . ARG A 1 113 ? 6.845 -1.718 -10.050 1.00 91.38 113 ARG A O 1
ATOM 903 N N . PHE A 1 114 ? 7.117 -1.459 -7.833 1.00 88.44 114 PHE A N 1
ATOM 904 C CA . PHE A 1 114 ? 5.717 -1.661 -7.479 1.00 88.44 114 PHE A CA 1
ATOM 905 C C . PHE A 1 114 ? 5.123 -0.392 -6.873 1.00 88.44 114 PHE A C 1
ATOM 907 O O . PHE A 1 114 ? 5.826 0.432 -6.292 1.00 88.44 114 PHE A O 1
ATOM 914 N N . ALA A 1 115 ? 3.811 -0.250 -7.004 1.00 88.25 115 ALA A N 1
ATOM 915 C CA . ALA A 1 115 ? 3.033 0.799 -6.373 1.00 88.25 115 ALA A CA 1
ATOM 916 C C . ALA A 1 115 ? 1.730 0.224 -5.812 1.00 88.25 115 ALA A C 1
ATOM 918 O O . ALA A 1 115 ? 1.189 -0.756 -6.331 1.00 88.25 115 ALA A O 1
ATOM 919 N N . LEU A 1 116 ? 1.216 0.835 -4.750 1.00 83.94 116 LEU A N 1
ATOM 920 C CA . LEU A 1 116 ? -0.098 0.538 -4.202 1.00 83.94 116 LEU A CA 1
ATOM 921 C C . LEU A 1 116 ? -1.117 1.564 -4.682 1.00 83.94 116 LEU A C 1
ATOM 923 O O . LEU A 1 116 ? -0.856 2.762 -4.650 1.00 83.94 116 LEU A O 1
ATOM 927 N N . ARG A 1 117 ? -2.301 1.094 -5.066 1.00 81.94 117 ARG A N 1
ATOM 928 C CA . ARG A 1 117 ? -3.467 1.938 -5.315 1.00 81.94 117 ARG A CA 1
ATOM 929 C C . ARG A 1 117 ? -4.475 1.763 -4.193 1.00 81.94 117 ARG A C 1
ATOM 931 O O . ARG A 1 117 ? -5.013 0.680 -3.972 1.00 81.94 117 ARG A O 1
ATOM 938 N N . LEU A 1 118 ? -4.743 2.850 -3.497 1.00 76.56 118 LEU A N 1
ATOM 939 C CA . LEU A 1 118 ? -5.688 2.944 -2.405 1.00 76.56 118 LEU A CA 1
ATOM 940 C C . LEU A 1 118 ? -6.898 3.726 -2.894 1.00 76.56 118 LEU A C 1
ATOM 942 O O . LEU A 1 118 ? -6.799 4.903 -3.215 1.00 76.56 118 LEU A O 1
ATOM 946 N N . LEU A 1 119 ? -8.043 3.057 -2.942 1.00 75.19 119 LEU A N 1
ATOM 947 C CA . LEU A 1 119 ? -9.309 3.709 -3.229 1.00 75.19 119 LEU A CA 1
ATOM 948 C C . LEU A 1 119 ? -9.908 4.179 -1.910 1.00 75.19 119 LEU A C 1
ATOM 950 O O . LEU A 1 119 ? -10.224 3.347 -1.064 1.00 75.19 119 LEU A O 1
ATOM 954 N N . LEU A 1 120 ? -10.052 5.482 -1.720 1.00 73.00 120 LEU A N 1
ATOM 955 C CA . LEU A 1 120 ? -10.595 6.072 -0.505 1.00 73.00 120 LEU A CA 1
ATOM 956 C C . LEU A 1 120 ? -11.971 6.678 -0.815 1.00 73.00 120 LEU A C 1
ATOM 958 O O . LEU A 1 120 ? -12.097 7.581 -1.629 1.00 73.00 120 LEU A O 1
ATOM 962 N N . VAL A 1 121 ? -13.025 6.166 -0.190 1.00 71.44 121 VAL A N 1
ATOM 963 C CA . VAL A 1 121 ? -14.420 6.486 -0.532 1.00 71.44 121 VAL A CA 1
ATOM 964 C C . VAL A 1 121 ? -15.043 7.330 0.559 1.00 71.44 121 VAL A C 1
ATOM 966 O O . VAL A 1 121 ? -15.399 6.783 1.588 1.00 71.44 121 VAL A O 1
ATOM 969 N N . SER A 1 122 ? -15.203 8.627 0.364 1.00 71.00 122 SER A N 1
ATOM 970 C CA . SER A 1 122 ? -15.865 9.516 1.311 1.00 71.00 122 SER A CA 1
ATOM 971 C C . SER A 1 122 ? -17.399 9.511 1.177 1.00 71.00 122 SER A C 1
ATOM 973 O O . SER A 1 122 ? -17.931 9.292 0.094 1.00 71.00 122 SER A O 1
ATOM 975 N N . THR A 1 123 ? -18.134 9.805 2.255 1.00 66.44 123 THR A N 1
ATOM 976 C CA . THR A 1 123 ? -19.579 10.134 2.196 1.00 66.44 123 THR A CA 1
ATOM 977 C C . THR A 1 123 ? -19.870 11.625 2.378 1.00 66.44 123 THR A C 1
ATOM 979 O O . THR A 1 123 ? -21.016 12.007 2.626 1.00 66.44 123 THR A O 1
ATOM 982 N N . ASP A 1 124 ? -18.841 12.464 2.375 1.00 65.19 124 ASP A N 1
ATOM 983 C CA . ASP A 1 124 ? -18.994 13.904 2.566 1.00 65.19 124 ASP A CA 1
ATOM 984 C C . ASP A 1 124 ? -19.437 14.616 1.293 1.00 65.19 124 ASP A C 1
ATOM 986 O O . ASP A 1 124 ? -19.560 14.023 0.221 1.00 65.19 124 ASP A O 1
ATOM 990 N N . ARG A 1 125 ? -19.761 15.904 1.423 1.00 60.25 125 ARG A N 1
ATOM 991 C CA . ARG A 1 125 ? -20.259 16.674 0.289 1.00 60.25 125 ARG A CA 1
ATOM 992 C C . ARG A 1 125 ? -19.135 16.884 -0.714 1.00 60.25 125 ARG A C 1
ATOM 994 O O . ARG A 1 125 ? -17.995 17.104 -0.332 1.00 60.25 125 ARG A O 1
ATOM 1001 N N . LEU A 1 126 ? -19.502 16.926 -1.993 1.00 60.25 126 LEU A N 1
ATOM 1002 C CA . LEU A 1 126 ? -18.582 17.252 -3.085 1.00 60.25 126 LEU A CA 1
ATOM 1003 C C . LEU A 1 126 ? -17.868 18.607 -2.868 1.00 60.25 126 LEU A C 1
ATOM 1005 O O . LEU A 1 126 ? -16.816 18.841 -3.425 1.00 60.25 126 LEU A O 1
ATOM 1009 N N . SER A 1 127 ? -18.396 19.513 -2.039 1.00 56.81 127 SER A N 1
ATOM 1010 C CA . SER A 1 127 ? -17.739 20.788 -1.711 1.00 56.81 127 SER A CA 1
ATOM 1011 C C . SER A 1 127 ? -16.632 20.697 -0.652 1.00 56.81 127 SER A C 1
ATOM 1013 O O . SER A 1 127 ? -15.944 21.689 -0.418 1.00 56.81 127 SER A O 1
ATOM 1015 N N . ASP A 1 128 ? -16.501 19.567 0.045 1.00 59.31 128 ASP A N 1
ATOM 1016 C CA . ASP A 1 128 ? -15.574 19.424 1.166 1.00 59.31 128 ASP A CA 1
ATOM 1017 C C . ASP A 1 128 ? -14.189 19.015 0.643 1.00 59.31 128 ASP A C 1
ATOM 1019 O O . ASP A 1 128 ? -13.965 17.864 0.264 1.00 59.31 128 ASP A O 1
ATOM 1023 N N . SER A 1 129 ? -13.249 19.966 0.637 1.00 55.31 129 SER A N 1
ATOM 1024 C CA . SER A 1 129 ? -11.860 19.713 0.239 1.00 55.31 129 SER A CA 1
ATOM 1025 C C . SER A 1 129 ? -11.212 18.689 1.165 1.00 55.31 129 SER A C 1
ATOM 1027 O O . SER A 1 129 ? -11.305 18.780 2.392 1.00 55.31 129 SER A O 1
ATOM 1029 N N . TRP A 1 130 ? -10.514 17.727 0.575 1.00 59.94 130 TRP A N 1
ATOM 1030 C CA . TRP A 1 130 ? -9.576 16.892 1.308 1.00 59.94 130 TRP A CA 1
ATOM 1031 C C . TRP A 1 130 ? -8.329 17.716 1.605 1.00 59.94 130 TRP A C 1
ATOM 1033 O O . TRP A 1 130 ? -7.831 18.402 0.714 1.00 59.94 130 TRP A O 1
ATOM 1043 N N . ASP A 1 131 ? -7.845 17.663 2.844 1.00 61.94 131 ASP A N 1
ATOM 1044 C CA . ASP A 1 131 ? -6.588 18.300 3.217 1.00 61.94 131 ASP A CA 1
ATOM 1045 C C . ASP A 1 131 ? -5.548 17.223 3.517 1.00 61.94 131 ASP A C 1
ATOM 1047 O O . ASP A 1 131 ? -5.754 16.296 4.310 1.00 61.94 131 ASP A O 1
ATOM 1051 N N . PHE A 1 132 ? -4.428 17.323 2.818 1.00 64.50 132 PHE A N 1
ATOM 1052 C CA . PHE A 1 132 ? -3.285 16.465 3.035 1.00 64.50 132 PHE A CA 1
ATOM 1053 C C . PHE A 1 132 ? -2.199 17.305 3.677 1.00 64.50 132 PHE A C 1
ATOM 1055 O O . PHE A 1 132 ? -1.535 18.115 3.029 1.00 64.50 132 PHE A O 1
ATOM 1062 N N . THR A 1 133 ? -2.023 17.116 4.977 1.00 63.81 133 THR A N 1
ATOM 1063 C CA . THR A 1 133 ? -1.057 17.876 5.750 1.00 63.81 133 THR A CA 1
ATOM 1064 C C . THR A 1 133 ? 0.196 17.035 5.949 1.00 63.81 133 THR A C 1
ATOM 1066 O O . THR A 1 133 ? 0.180 15.983 6.588 1.00 63.81 133 THR A O 1
ATOM 1069 N N . MET A 1 134 ? 1.325 17.519 5.438 1.00 64.38 134 MET A N 1
ATOM 1070 C CA . MET A 1 134 ? 2.629 17.000 5.839 1.00 64.38 134 MET A CA 1
ATOM 1071 C C . MET A 1 134 ? 3.014 17.633 7.178 1.00 64.38 134 MET A C 1
ATOM 1073 O O . MET A 1 134 ? 3.157 18.852 7.282 1.00 64.38 134 MET A O 1
ATOM 1077 N N . ARG A 1 135 ? 3.213 16.813 8.208 1.00 63.12 135 ARG A N 1
ATOM 1078 C CA . ARG A 1 135 ? 3.747 17.238 9.503 1.00 63.12 135 ARG A CA 1
ATOM 1079 C C . ARG A 1 135 ? 5.181 16.751 9.638 1.00 63.12 135 ARG A C 1
ATOM 1081 O O . ARG A 1 135 ? 5.465 15.570 9.483 1.00 63.12 135 ARG A O 1
ATOM 1088 N N . LYS A 1 136 ? 6.102 17.656 9.957 1.00 58.00 136 LYS A N 1
ATOM 1089 C CA . LYS A 1 136 ? 7.490 17.308 10.276 1.00 58.00 136 LYS A CA 1
ATOM 1090 C C . LYS A 1 136 ? 7.674 17.398 11.788 1.00 58.00 136 LYS A C 1
ATOM 1092 O O . LYS A 1 136 ? 7.476 18.473 12.351 1.00 58.00 136 LYS A O 1
ATOM 1097 N N . SER A 1 137 ? 8.000 16.290 12.451 1.00 55.12 137 SER A N 1
ATOM 1098 C CA . SER A 1 137 ? 8.318 16.293 13.885 1.00 55.12 137 SER A CA 1
ATOM 1099 C C . SER A 1 137 ? 9.806 16.553 14.126 1.00 55.12 137 SER A C 1
ATOM 1101 O O . SER A 1 137 ? 10.633 16.332 13.248 1.00 55.12 137 SER A O 1
ATOM 1103 N N . LEU A 1 138 ? 10.142 17.049 15.319 1.00 46.09 138 LEU A N 1
ATOM 1104 C CA . LEU A 1 138 ? 11.520 17.344 15.737 1.00 46.09 138 LEU A CA 1
ATOM 1105 C C . LEU A 1 138 ? 12.313 16.095 16.163 1.00 46.09 138 LEU A C 1
ATOM 1107 O O . LEU A 1 138 ? 13.533 16.111 16.075 1.00 46.09 138 LEU A O 1
ATOM 1111 N N . ASP A 1 139 ? 11.634 15.023 16.582 1.00 54.34 139 ASP A N 1
ATOM 1112 C CA . ASP A 1 139 ? 12.230 13.761 17.067 1.00 54.34 139 ASP A CA 1
ATOM 1113 C C . ASP A 1 139 ? 12.590 12.789 15.923 1.00 54.34 139 ASP A C 1
ATOM 1115 O O . ASP A 1 139 ? 12.416 11.576 16.005 1.00 54.34 139 ASP A O 1
ATOM 1119 N N . ASP A 1 140 ? 12.986 13.346 14.780 1.00 55.34 140 ASP A N 1
ATOM 1120 C CA . ASP A 1 140 ? 12.922 12.663 13.487 1.00 55.34 140 ASP A CA 1
ATOM 1121 C C . ASP A 1 140 ? 14.294 12.424 12.859 1.00 55.34 140 ASP A C 1
ATOM 1123 O O . ASP A 1 140 ? 14.475 12.496 11.642 1.00 55.34 140 ASP A O 1
ATOM 1127 N N . GLU A 1 141 ? 15.271 12.145 13.722 1.00 53.81 141 GLU A N 1
ATOM 1128 C CA . GLU A 1 141 ? 16.697 12.031 13.399 1.00 53.81 141 GLU A CA 1
ATOM 1129 C C . GLU A 1 141 ? 17.000 10.974 12.317 1.00 53.81 141 GLU A C 1
ATOM 1131 O O . GLU A 1 141 ? 18.047 11.034 11.674 1.00 53.81 141 GLU A O 1
ATOM 1136 N N . HIS A 1 142 ? 16.063 10.056 12.039 1.00 50.38 142 HIS A N 1
ATOM 1137 C CA . HIS A 1 142 ? 16.267 8.961 11.087 1.00 50.38 142 HIS A CA 1
ATOM 1138 C C . HIS A 1 142 ? 15.133 8.706 10.071 1.00 50.38 142 HIS A C 1
ATOM 1140 O O . HIS A 1 142 ? 15.292 7.820 9.232 1.00 50.38 142 HIS A O 1
ATOM 1146 N N . THR A 1 143 ? 13.989 9.410 10.085 1.00 54.62 143 THR A N 1
ATOM 1147 C CA . THR A 1 143 ? 12.900 9.163 9.100 1.00 54.62 143 THR A CA 1
ATOM 1148 C C . THR A 1 143 ? 11.997 10.389 8.882 1.00 54.62 143 THR A C 1
ATOM 1150 O O . THR A 1 143 ? 10.849 10.389 9.326 1.00 54.62 143 THR A O 1
ATOM 1153 N N . PRO A 1 144 ? 12.476 11.425 8.171 1.00 52.00 144 PRO A N 1
ATOM 1154 C CA . PRO A 1 144 ? 11.812 12.721 8.113 1.00 52.00 144 PRO A CA 1
ATOM 1155 C C . PRO A 1 144 ? 10.376 12.659 7.564 1.00 52.00 144 PRO A C 1
ATOM 1157 O O . PRO A 1 144 ? 10.146 12.269 6.422 1.00 52.00 144 PRO A O 1
ATOM 1160 N N . GLY A 1 145 ? 9.432 13.184 8.342 1.00 56.88 145 GLY A N 1
ATOM 1161 C CA . GLY A 1 145 ? 8.078 13.533 7.933 1.00 56.88 145 GLY A CA 1
ATOM 1162 C C . GLY A 1 145 ? 7.025 12.471 8.239 1.00 56.88 145 GLY A C 1
ATOM 1163 O O . GLY A 1 145 ? 7.216 11.274 8.070 1.00 56.88 145 GLY A O 1
ATOM 1164 N N . VAL A 1 146 ? 5.853 12.942 8.642 1.00 59.31 146 VAL A N 1
ATOM 1165 C CA . VAL A 1 146 ? 4.613 12.181 8.747 1.00 59.31 146 VAL A CA 1
ATOM 1166 C C . VAL A 1 146 ? 3.616 12.845 7.812 1.00 59.31 146 VAL A C 1
ATOM 1168 O O . VAL A 1 146 ? 3.327 14.035 7.931 1.00 59.31 146 VAL A O 1
ATOM 1171 N N . PHE A 1 147 ? 3.075 12.077 6.883 1.00 63.25 147 PHE A N 1
ATOM 1172 C CA . PHE A 1 147 ? 1.926 12.488 6.105 1.00 63.25 147 PHE A CA 1
ATOM 1173 C C . PHE A 1 147 ? 0.647 12.126 6.844 1.00 63.25 147 PHE A C 1
ATOM 1175 O O . PHE A 1 147 ? 0.468 10.988 7.275 1.00 63.25 147 PHE A O 1
ATOM 1182 N N . GLU A 1 148 ? -0.240 13.102 6.978 1.00 57.62 148 GLU A N 1
ATOM 1183 C CA . GLU A 1 148 ? -1.556 12.948 7.574 1.00 57.62 148 GLU A CA 1
ATOM 1184 C C . GLU A 1 148 ? -2.593 13.444 6.565 1.00 57.62 148 GLU A C 1
ATOM 1186 O O . GLU A 1 148 ? -2.653 14.623 6.222 1.00 57.62 148 GLU A O 1
ATOM 1191 N N . SER A 1 149 ? -3.417 12.533 6.061 1.00 64.56 149 SER A N 1
ATOM 1192 C CA . SER A 1 149 ? -4.666 12.899 5.409 1.00 64.56 149 SER A CA 1
ATOM 1193 C C . SER A 1 149 ? -5.715 13.045 6.499 1.00 64.56 149 SER A C 1
ATOM 1195 O O . SER A 1 149 ? -6.152 12.051 7.088 1.00 64.56 149 SER A O 1
ATOM 1197 N N . SER A 1 150 ? -6.089 14.290 6.783 1.00 58.16 150 SER A N 1
ATOM 1198 C CA . SER A 1 150 ? -7.137 14.622 7.742 1.00 58.16 150 SER A CA 1
ATOM 1199 C C . SER A 1 150 ? -8.285 15.291 6.995 1.00 58.16 150 SER A C 1
ATOM 1201 O O . SER A 1 150 ? -8.080 16.155 6.145 1.00 58.16 150 SER A O 1
ATOM 1203 N N . ARG A 1 151 ? -9.516 14.873 7.278 1.00 60.97 151 ARG A N 1
ATOM 1204 C CA . ARG A 1 151 ? -10.713 15.554 6.773 1.00 60.97 151 ARG A CA 1
ATOM 1205 C C . ARG A 1 151 ? -11.323 16.341 7.927 1.00 60.97 151 ARG A C 1
ATOM 1207 O O . ARG A 1 151 ? -11.260 15.900 9.070 1.00 60.97 151 ARG A O 1
ATOM 1214 N N . SER A 1 152 ? -11.860 17.521 7.627 1.00 47.75 152 SER A N 1
ATOM 1215 C CA . SER A 1 152 ? -12.349 18.488 8.619 1.00 47.75 152 SER A CA 1
ATOM 1216 C C . SER A 1 152 ? -13.329 17.855 9.630 1.00 47.75 152 SER A C 1
ATOM 1218 O O . SER A 1 152 ? -14.402 17.393 9.243 1.00 47.75 152 SER A O 1
ATOM 1220 N N . GLY A 1 153 ? -12.968 17.837 10.923 1.00 58.06 153 GLY A N 1
ATOM 1221 C CA . GLY A 1 153 ? -13.805 17.358 12.040 1.00 58.06 153 GLY A CA 1
ATOM 1222 C C . GLY A 1 153 ? -13.454 15.959 12.583 1.00 58.06 153 GLY A C 1
ATOM 1223 O O . GLY A 1 153 ? -12.313 15.522 12.495 1.00 58.06 153 GLY A O 1
ATOM 1224 N N . ASP A 1 154 ? -14.451 15.252 13.140 1.00 57.69 154 ASP A N 1
ATOM 1225 C CA . ASP A 1 154 ? -14.367 13.880 13.707 1.00 57.69 154 ASP A CA 1
ATOM 1226 C C . ASP A 1 154 ? -14.314 12.768 12.621 1.00 57.69 154 ASP A C 1
ATOM 1228 O O . ASP A 1 154 ? -14.901 11.689 12.759 1.00 57.69 154 ASP A O 1
ATOM 1232 N N . GLY A 1 155 ? -13.684 13.046 11.477 1.00 65.75 155 GLY A N 1
ATOM 1233 C CA . GLY A 1 155 ? -13.631 12.148 10.320 1.00 65.75 155 GLY A CA 1
ATOM 1234 C C . GLY A 1 155 ? -12.614 11.008 10.449 1.00 65.75 155 GLY A C 1
ATOM 1235 O O . GLY A 1 155 ? -11.753 10.990 11.325 1.00 65.75 155 GLY A O 1
ATOM 1236 N N . GLY A 1 156 ? -12.689 10.041 9.529 1.00 69.38 156 GLY A N 1
ATOM 1237 C CA . GLY A 1 156 ? -11.619 9.056 9.357 1.00 69.38 156 GLY A CA 1
ATOM 1238 C C . GLY A 1 156 ? -10.367 9.714 8.770 1.00 69.38 156 GLY A C 1
ATOM 1239 O O . GLY A 1 156 ? -10.480 10.579 7.903 1.00 69.38 156 GLY A O 1
ATOM 1240 N N . PHE A 1 157 ? -9.193 9.284 9.223 1.00 73.00 157 PHE A N 1
ATOM 1241 C CA . PHE A 1 157 ? -7.901 9.773 8.745 1.00 73.00 157 PHE A CA 1
ATOM 1242 C C . PHE A 1 157 ? -7.026 8.627 8.229 1.00 73.00 157 PHE A C 1
ATOM 1244 O O . PHE A 1 157 ? -7.277 7.447 8.518 1.00 73.00 157 PHE A O 1
ATOM 1251 N N . LEU A 1 158 ? -6.012 9.001 7.450 1.00 76.06 158 LEU A N 1
ATOM 1252 C CA . LEU A 1 158 ? -4.973 8.114 6.943 1.00 76.06 158 LEU A CA 1
ATOM 1253 C C . LEU A 1 158 ? -3.607 8.734 7.243 1.00 76.06 158 LEU A C 1
ATOM 1255 O O . LEU A 1 158 ? -3.354 9.854 6.807 1.00 76.06 158 LEU A O 1
ATOM 1259 N N . GLN A 1 159 ? -2.735 8.038 7.967 1.00 77.56 159 GLN A N 1
ATOM 1260 C CA . GLN A 1 159 ? -1.428 8.576 8.353 1.00 77.56 159 GLN A CA 1
ATOM 1261 C C . GLN A 1 159 ? -0.302 7.587 8.052 1.00 77.56 159 GLN A C 1
ATOM 1263 O O . GLN A 1 159 ? -0.357 6.432 8.460 1.00 77.56 159 GLN A O 1
ATOM 1268 N N . PHE A 1 160 ? 0.758 8.048 7.394 1.00 78.12 160 PHE A N 1
ATOM 1269 C CA . PHE A 1 160 ? 1.930 7.232 7.075 1.00 78.12 160 PHE A CA 1
ATOM 1270 C C . PHE A 1 160 ? 3.208 8.078 7.066 1.00 78.12 160 PHE A C 1
ATOM 1272 O O . PHE A 1 160 ? 3.165 9.294 6.904 1.00 78.12 160 PHE A O 1
ATOM 1279 N N . ARG A 1 161 ? 4.369 7.443 7.239 1.00 79.25 161 ARG A N 1
ATOM 1280 C CA . ARG A 1 161 ? 5.672 8.085 6.987 1.00 79.25 161 ARG A CA 1
ATOM 1281 C C . ARG A 1 161 ? 6.076 7.818 5.537 1.00 79.25 161 ARG A C 1
ATOM 1283 O O . ARG A 1 161 ? 5.783 6.721 5.057 1.00 79.25 161 ARG A O 1
ATOM 1290 N N . PRO A 1 162 ? 6.742 8.755 4.838 1.00 80.81 162 PRO A N 1
ATOM 1291 C CA . PRO A 1 162 ? 7.086 8.595 3.431 1.00 80.81 162 PRO A CA 1
ATOM 1292 C C . PRO A 1 162 ? 8.303 7.695 3.195 1.00 80.81 162 PRO A C 1
ATOM 1294 O O . PRO A 1 162 ? 9.211 8.029 2.436 1.00 80.81 162 PRO A O 1
ATOM 1297 N N . VAL A 1 163 ? 8.324 6.557 3.881 1.00 83.62 163 VAL A N 1
ATOM 1298 C CA . VAL A 1 163 ? 9.405 5.585 3.855 1.00 83.62 163 VAL A CA 1
ATOM 1299 C C . VAL A 1 163 ? 8.837 4.187 3.643 1.00 83.62 163 VAL A C 1
ATOM 1301 O O . VAL A 1 163 ? 7.812 3.807 4.217 1.00 83.62 163 VAL A O 1
ATOM 1304 N N . ALA A 1 164 ? 9.512 3.427 2.798 1.00 86.12 164 ALA A N 1
ATOM 1305 C CA . ALA A 1 164 ? 9.343 1.996 2.646 1.00 86.12 164 ALA A CA 1
ATOM 1306 C C . ALA A 1 164 ? 10.685 1.309 2.911 1.00 86.12 164 ALA A C 1
ATOM 1308 O O . ALA A 1 164 ? 11.719 1.964 3.041 1.00 86.12 164 ALA A O 1
ATOM 1309 N N . TYR A 1 165 ? 10.664 -0.015 3.009 1.00 86.88 165 TYR A N 1
ATOM 1310 C CA . TYR A 1 165 ? 11.862 -0.805 3.288 1.00 86.88 165 TYR A CA 1
ATOM 1311 C C . TYR A 1 165 ? 12.054 -1.883 2.236 1.00 86.88 165 TYR A C 1
ATOM 1313 O O . TYR A 1 165 ? 11.100 -2.592 1.905 1.00 86.88 165 TYR A O 1
ATOM 1321 N N . THR A 1 166 ? 13.282 -2.022 1.746 1.00 87.00 166 THR A N 1
ATOM 1322 C CA . THR A 1 166 ? 13.683 -3.049 0.779 1.00 87.00 166 THR A CA 1
ATOM 1323 C C . THR A 1 166 ? 14.070 -4.364 1.445 1.00 87.00 166 THR A C 1
ATOM 1325 O O . THR A 1 166 ? 14.188 -5.368 0.754 1.00 87.00 166 THR A O 1
ATOM 1328 N N . GLU A 1 167 ? 14.165 -4.415 2.780 1.00 84.69 167 GLU A N 1
ATOM 1329 C CA . GLU A 1 167 ? 14.497 -5.634 3.527 1.00 84.69 167 GLU A CA 1
ATOM 1330 C C . GLU A 1 167 ? 13.565 -5.891 4.732 1.00 84.69 167 GLU A C 1
ATOM 1332 O O . GLU A 1 167 ? 13.013 -4.944 5.309 1.00 84.69 167 GLU A O 1
ATOM 1337 N N . PRO A 1 168 ? 13.384 -7.162 5.158 1.00 80.69 168 PRO A N 1
ATOM 1338 C CA . PRO A 1 168 ? 12.525 -7.514 6.294 1.00 80.69 168 PRO A CA 1
ATOM 1339 C C . PRO A 1 168 ? 12.978 -6.972 7.653 1.00 80.69 168 PRO A C 1
ATOM 1341 O O . PRO A 1 168 ? 12.129 -6.700 8.499 1.00 80.69 168 PRO A O 1
ATOM 1344 N N . GLU A 1 169 ? 14.288 -6.828 7.879 1.00 81.81 169 GLU A N 1
ATOM 1345 C CA . GLU A 1 169 ? 14.839 -6.385 9.171 1.00 81.81 169 GLU A CA 1
ATOM 1346 C C . GLU A 1 169 ? 14.601 -4.891 9.444 1.00 81.81 169 GLU A C 1
ATOM 1348 O O . GLU A 1 169 ? 14.612 -4.480 10.603 1.00 81.81 169 GLU A O 1
ATOM 1353 N N . ARG A 1 170 ? 14.273 -4.111 8.398 1.00 78.06 170 ARG A N 1
ATOM 1354 C CA . ARG A 1 170 ? 13.901 -2.687 8.453 1.00 78.06 170 ARG A CA 1
ATOM 1355 C C . ARG A 1 170 ? 14.922 -1.844 9.213 1.00 78.06 170 ARG A C 1
ATOM 1357 O O . ARG A 1 170 ? 14.689 -1.422 10.345 1.00 78.06 170 ARG A O 1
ATOM 1364 N N . ASP A 1 171 ? 16.022 -1.547 8.538 1.00 78.88 171 ASP A N 1
ATOM 1365 C CA . ASP A 1 171 ? 17.049 -0.611 8.992 1.00 78.88 171 ASP A CA 1
ATOM 1366 C C . ASP A 1 171 ? 17.081 0.653 8.114 1.00 78.88 171 ASP A C 1
ATOM 1368 O O . ASP A 1 171 ? 16.553 0.667 6.998 1.00 78.88 171 ASP A O 1
ATOM 1372 N N . VAL A 1 172 ? 17.721 1.719 8.599 1.00 78.38 172 VAL A N 1
ATOM 1373 C CA . VAL A 1 172 ? 17.940 2.974 7.860 1.00 78.38 172 VAL A CA 1
ATOM 1374 C C . VAL A 1 172 ? 18.640 2.705 6.526 1.00 78.38 172 VAL A C 1
ATOM 1376 O O . VAL A 1 172 ? 18.289 3.303 5.513 1.00 78.38 172 VAL A O 1
ATOM 1379 N N . SER A 1 173 ? 19.578 1.757 6.506 1.00 80.69 173 SER A N 1
ATOM 1380 C CA . SER A 1 173 ? 20.293 1.315 5.302 1.00 80.69 173 SER A CA 1
ATOM 1381 C C . SER A 1 173 ? 19.387 0.675 4.240 1.00 80.69 173 SER A C 1
ATOM 1383 O O . SER A 1 173 ? 19.667 0.789 3.052 1.00 80.69 173 SER A O 1
ATOM 1385 N N . SER A 1 174 ? 18.281 0.058 4.661 1.00 82.88 174 SER A N 1
ATOM 1386 C CA . SER A 1 174 ? 17.278 -0.578 3.793 1.00 82.88 174 SER A CA 1
ATOM 1387 C C . SER A 1 174 ? 16.091 0.333 3.458 1.00 82.88 174 SER A C 1
ATOM 1389 O O . SER A 1 174 ? 15.089 -0.125 2.908 1.00 82.88 174 SER A O 1
ATOM 1391 N N . SER A 1 175 ? 16.145 1.607 3.857 1.00 83.69 175 SER A N 1
ATOM 1392 C CA . SER A 1 175 ? 15.048 2.545 3.630 1.00 83.69 175 SER A CA 1
ATOM 1393 C C . SER A 1 175 ? 15.033 3.062 2.190 1.00 83.69 175 SER A C 1
ATOM 1395 O O . SER A 1 175 ? 16.071 3.334 1.593 1.00 83.69 175 SER A O 1
ATOM 1397 N N . THR A 1 176 ? 13.835 3.207 1.633 1.00 84.75 176 THR A N 1
ATOM 1398 C CA . THR A 1 176 ? 13.590 3.817 0.324 1.00 84.75 176 THR A CA 1
ATOM 1399 C C . THR A 1 176 ? 12.419 4.791 0.421 1.00 84.75 176 THR A C 1
ATOM 1401 O O . THR A 1 176 ? 11.596 4.705 1.341 1.00 84.75 176 THR A O 1
ATOM 1404 N N . ASN A 1 177 ? 12.338 5.744 -0.503 1.00 84.75 177 ASN A N 1
ATOM 1405 C CA . ASN A 1 177 ? 11.289 6.755 -0.473 1.00 84.75 177 ASN A CA 1
ATOM 1406 C C . ASN A 1 177 ? 9.946 6.170 -0.912 1.00 84.75 177 ASN A C 1
ATOM 1408 O O . ASN A 1 177 ? 9.872 5.261 -1.742 1.00 84.75 177 ASN A O 1
ATOM 1412 N N . THR A 1 178 ? 8.865 6.745 -0.385 1.00 81.56 178 THR A N 1
ATOM 1413 C CA . THR A 1 178 ? 7.528 6.547 -0.951 1.00 81.56 178 THR A CA 1
ATOM 1414 C C . THR A 1 178 ? 6.999 7.849 -1.512 1.00 81.56 178 THR A C 1
ATOM 1416 O O . THR A 1 178 ? 6.993 8.868 -0.813 1.00 81.56 178 THR A O 1
ATOM 1419 N N . TYR A 1 179 ? 6.462 7.799 -2.720 1.00 81.75 179 TYR A N 1
ATOM 1420 C CA . TYR A 1 179 ? 5.810 8.934 -3.342 1.00 81.75 179 TYR A CA 1
ATOM 1421 C C . TYR A 1 179 ? 4.310 8.720 -3.402 1.00 81.75 179 TYR A C 1
ATOM 1423 O O . TYR A 1 179 ? 3.843 7.636 -3.734 1.00 81.75 179 TYR A O 1
ATOM 1431 N N . PHE A 1 180 ? 3.566 9.772 -3.085 1.00 75.69 180 PHE A N 1
ATOM 1432 C CA . PHE A 1 180 ? 2.114 9.758 -3.013 1.00 75.69 180 PHE A CA 1
ATOM 1433 C C . PHE A 1 180 ? 1.533 10.689 -4.075 1.00 75.69 180 PHE A C 1
ATOM 1435 O O . PHE A 1 180 ? 1.939 11.848 -4.167 1.00 75.69 180 PHE A O 1
ATOM 1442 N N . TYR A 1 181 ? 0.542 10.202 -4.817 1.00 74.06 181 TYR A N 1
ATOM 1443 C CA . TYR A 1 181 ? -0.217 10.980 -5.795 1.00 74.06 181 TYR A CA 1
ATOM 1444 C C . TYR A 1 181 ? -1.701 10.717 -5.596 1.00 74.06 181 TYR A C 1
ATOM 1446 O O . TYR A 1 181 ? -2.132 9.566 -5.609 1.00 74.06 181 TYR A O 1
ATOM 1454 N N . GLY A 1 182 ? -2.480 11.779 -5.416 1.00 68.25 182 GLY A N 1
ATOM 1455 C CA . GLY A 1 182 ? -3.933 11.704 -5.491 1.00 68.25 182 GLY A CA 1
ATOM 1456 C C . GLY A 1 182 ? -4.379 12.048 -6.905 1.00 68.25 182 GLY A C 1
ATOM 1457 O O . GLY A 1 182 ? -4.020 13.115 -7.398 1.00 68.25 182 GLY A O 1
ATOM 1458 N N . ASP A 1 183 ? -5.155 11.172 -7.530 1.00 62.91 183 ASP A N 1
ATOM 1459 C CA . ASP A 1 183 ? -5.941 11.525 -8.709 1.00 62.91 183 ASP A CA 1
ATOM 1460 C C . ASP A 1 183 ? -7.348 11.875 -8.215 1.00 62.91 183 ASP A C 1
ATOM 1462 O O . ASP A 1 183 ? -8.065 11.031 -7.665 1.00 62.91 183 ASP A O 1
ATOM 1466 N N . ILE A 1 184 ? -7.682 13.165 -8.270 1.00 57.41 184 ILE A N 1
ATOM 1467 C CA . ILE A 1 184 ? -8.983 13.680 -7.843 1.00 57.41 184 ILE A CA 1
ATOM 1468 C C . ILE A 1 184 ? -9.847 13.765 -9.092 1.00 57.41 184 ILE A C 1
ATOM 1470 O O . ILE A 1 184 ? -9.685 14.681 -9.895 1.00 57.41 184 ILE A O 1
ATOM 1474 N N . ASP A 1 185 ? -10.781 12.831 -9.236 1.00 56.31 185 ASP A N 1
ATOM 1475 C CA . ASP A 1 185 ? -11.887 13.013 -10.167 1.00 56.31 185 ASP A CA 1
ATOM 1476 C C . ASP A 1 185 ? -12.847 14.048 -9.556 1.00 56.31 185 ASP A C 1
ATOM 1478 O O . ASP A 1 185 ? -13.592 13.750 -8.616 1.00 56.31 185 ASP A O 1
ATOM 1482 N N . GLU A 1 186 ? -12.778 15.294 -10.039 1.00 53.47 186 GLU A N 1
ATOM 1483 C CA . GLU A 1 186 ? -13.601 16.412 -9.550 1.00 53.47 186 GLU A CA 1
ATOM 1484 C C . GLU A 1 186 ? -15.109 16.113 -9.653 1.00 53.47 186 GLU A C 1
ATOM 1486 O O . GLU A 1 186 ? -15.893 16.603 -8.835 1.00 53.47 186 GLU A O 1
ATOM 1491 N N . ASP A 1 187 ? -15.518 15.240 -10.582 1.00 54.41 187 ASP A N 1
ATOM 1492 C CA . ASP A 1 187 ? -16.915 14.842 -10.771 1.00 54.41 187 ASP A CA 1
ATOM 1493 C C . ASP A 1 187 ? -17.375 13.780 -9.747 1.00 54.41 187 ASP A C 1
ATOM 1495 O O . ASP A 1 187 ? -18.578 13.575 -9.546 1.00 54.41 187 ASP A O 1
ATOM 1499 N N . GLN A 1 188 ? -16.439 13.116 -9.055 1.00 55.22 188 GLN A N 1
ATOM 1500 C CA . GLN A 1 188 ? -16.690 12.035 -8.095 1.00 55.22 188 GLN A CA 1
ATOM 1501 C C . GLN A 1 188 ? -15.901 12.207 -6.791 1.00 55.22 188 GLN A C 1
ATOM 1503 O O . GLN A 1 188 ? -15.355 11.243 -6.271 1.00 55.22 188 GLN A O 1
ATOM 1508 N N . LEU A 1 189 ? -15.916 13.391 -6.172 1.00 57.62 189 LEU A N 1
ATOM 1509 C CA . LEU A 1 189 ? -15.211 13.681 -4.899 1.00 57.62 189 LEU A CA 1
ATOM 1510 C C . LEU A 1 189 ? -15.562 12.746 -3.710 1.00 57.62 189 LEU A C 1
ATOM 1512 O O . LEU A 1 189 ? -14.918 12.780 -2.659 1.00 57.62 189 LEU A O 1
ATOM 1516 N N . LEU A 1 190 ? -16.574 11.888 -3.873 1.00 59.81 190 LEU A N 1
ATOM 1517 C CA . LEU A 1 190 ? -16.909 10.781 -2.973 1.00 59.81 190 LEU A CA 1
ATOM 1518 C C . LEU A 1 190 ? -15.948 9.585 -3.093 1.00 59.81 190 LEU A C 1
ATOM 1520 O O . LEU A 1 190 ? -15.934 8.744 -2.207 1.00 59.81 190 LEU A O 1
ATOM 1524 N N . ILE A 1 191 ? -15.172 9.447 -4.163 1.00 62.44 191 ILE A N 1
ATOM 1525 C CA . ILE A 1 191 ? -14.273 8.319 -4.412 1.00 62.44 191 ILE A CA 1
ATOM 1526 C C . ILE A 1 191 ? -12.952 8.877 -4.936 1.00 62.44 191 ILE A C 1
ATOM 1528 O O . ILE A 1 191 ? -12.909 9.465 -6.008 1.00 62.44 191 ILE A O 1
ATOM 1532 N N . GLN A 1 192 ? -11.870 8.668 -4.193 1.00 68.50 192 GLN A N 1
ATOM 1533 C CA . GLN A 1 192 ? -10.554 9.181 -4.542 1.00 68.50 192 GLN A CA 1
ATOM 1534 C C . GLN A 1 192 ? -9.550 8.053 -4.737 1.00 68.50 192 GLN A C 1
ATOM 1536 O O . GLN A 1 192 ? -9.434 7.153 -3.901 1.00 68.50 192 GLN A O 1
ATOM 1541 N N . ASP A 1 193 ? -8.797 8.139 -5.829 1.00 71.38 193 ASP A N 1
ATOM 1542 C CA . ASP A 1 193 ? -7.678 7.256 -6.097 1.00 71.38 193 ASP A CA 1
ATOM 1543 C C . ASP A 1 193 ? -6.385 7.847 -5.553 1.00 71.38 193 ASP A C 1
ATOM 1545 O O . ASP A 1 193 ? -6.002 8.978 -5.847 1.00 71.38 193 ASP A O 1
ATOM 1549 N N . VAL A 1 194 ? -5.693 7.043 -4.761 1.00 74.44 194 VAL A N 1
ATOM 1550 C CA . VAL A 1 194 ? -4.386 7.363 -4.211 1.00 74.44 194 VAL A CA 1
ATOM 1551 C C . VAL A 1 194 ? -3.387 6.328 -4.699 1.00 74.44 194 VAL A C 1
ATOM 1553 O O . VAL A 1 194 ? -3.558 5.136 -4.456 1.00 74.44 194 VAL A O 1
ATOM 1556 N N . TYR A 1 195 ? -2.318 6.780 -5.340 1.00 76.94 195 TYR A N 1
ATOM 1557 C CA . TYR A 1 195 ? -1.206 5.951 -5.785 1.00 76.94 195 TYR A CA 1
ATOM 1558 C C . TYR A 1 195 ? 0.004 6.194 -4.892 1.00 76.94 195 TYR A C 1
ATOM 1560 O O . TYR A 1 195 ? 0.386 7.337 -4.649 1.00 76.94 195 TYR A O 1
ATOM 1568 N N . ILE A 1 196 ? 0.607 5.113 -4.413 1.00 79.62 196 ILE A N 1
ATOM 1569 C CA . ILE A 1 196 ? 1.792 5.134 -3.560 1.00 79.62 196 ILE A CA 1
ATOM 1570 C C . ILE A 1 196 ? 2.865 4.303 -4.238 1.00 79.62 196 ILE A C 1
ATOM 1572 O O . ILE A 1 196 ? 2.753 3.081 -4.275 1.00 79.62 196 ILE A O 1
ATOM 1576 N N . SER A 1 197 ? 3.877 4.951 -4.801 1.00 83.12 197 SER A N 1
ATOM 1577 C CA . SER A 1 197 ? 5.001 4.288 -5.462 1.00 83.12 197 SER A CA 1
ATOM 1578 C C . SER A 1 197 ? 6.237 4.271 -4.567 1.00 83.12 197 SER A C 1
ATOM 1580 O O . SER A 1 197 ? 6.403 5.145 -3.715 1.00 83.12 197 SER A O 1
ATOM 1582 N N . PHE A 1 198 ? 7.085 3.257 -4.731 1.00 84.12 198 PHE A N 1
ATOM 1583 C CA . PHE A 1 198 ? 8.241 3.010 -3.866 1.00 84.12 198 PHE A CA 1
ATOM 1584 C C . PHE A 1 198 ? 9.534 3.060 -4.674 1.00 84.12 198 PHE A C 1
ATOM 1586 O O . PHE A 1 198 ? 9.610 2.441 -5.735 1.00 84.12 198 PHE A O 1
ATOM 1593 N N . GLY A 1 199 ? 10.556 3.735 -4.157 1.00 79.56 199 GLY A N 1
ATOM 1594 C CA . GLY A 1 199 ? 11.886 3.725 -4.757 1.00 79.56 199 GLY A CA 1
ATOM 1595 C C . GLY A 1 199 ? 12.662 5.015 -4.539 1.00 79.56 199 GLY A C 1
ATOM 1596 O O . GLY A 1 199 ? 12.080 6.070 -4.314 1.00 79.56 199 GLY A O 1
ATOM 1597 N N . VAL A 1 200 ? 13.983 4.945 -4.651 1.00 82.31 200 VAL A N 1
ATOM 1598 C CA . VAL A 1 200 ? 14.879 6.100 -4.763 1.00 82.31 200 VAL A CA 1
ATOM 1599 C C . VAL A 1 200 ? 15.989 5.774 -5.758 1.00 82.31 200 VAL A C 1
ATOM 1601 O O . VAL A 1 200 ? 16.399 4.622 -5.878 1.00 82.31 200 VAL A O 1
ATOM 1604 N N . GLY A 1 201 ? 16.483 6.783 -6.476 1.00 81.69 201 GLY A N 1
ATOM 1605 C CA . GLY A 1 201 ? 17.535 6.585 -7.472 1.00 81.69 201 GLY A CA 1
ATOM 1606 C C . GLY A 1 201 ? 18.764 5.867 -6.914 1.00 81.69 201 GLY A C 1
ATOM 1607 O O . GLY A 1 201 ? 19.308 6.264 -5.881 1.00 81.69 201 GLY A O 1
ATOM 1608 N N . GLY A 1 202 ? 19.205 4.820 -7.609 1.00 80.12 202 GLY A N 1
ATOM 1609 C CA . GLY A 1 202 ? 20.356 3.995 -7.254 1.00 80.12 202 GLY A CA 1
ATOM 1610 C C . GLY A 1 202 ? 20.080 2.877 -6.244 1.00 80.12 202 GLY A C 1
ATOM 1611 O O . GLY A 1 202 ? 21.036 2.224 -5.830 1.00 80.12 202 GLY A O 1
ATOM 1612 N N . ASP A 1 203 ? 18.824 2.624 -5.852 1.00 80.06 203 ASP A N 1
ATOM 1613 C CA . ASP A 1 203 ? 18.465 1.559 -4.892 1.00 80.06 203 ASP A CA 1
ATOM 1614 C C . ASP A 1 203 ? 18.395 0.142 -5.496 1.00 80.06 203 ASP A C 1
ATOM 1616 O O . ASP A 1 203 ? 18.154 -0.831 -4.780 1.00 80.06 203 ASP A O 1
ATOM 1620 N N . GLY A 1 204 ? 18.617 0.020 -6.809 1.00 81.38 204 GLY A N 1
ATOM 1621 C CA . GLY A 1 204 ? 18.616 -1.257 -7.527 1.00 81.38 204 GLY A CA 1
ATOM 1622 C C . GLY A 1 204 ? 17.233 -1.848 -7.794 1.00 81.38 204 GLY A C 1
ATOM 1623 O O . GLY A 1 204 ? 17.131 -3.002 -8.227 1.00 81.38 204 GLY A O 1
ATOM 1624 N N . PHE A 1 205 ? 16.175 -1.053 -7.606 1.00 88.88 205 PHE A N 1
ATOM 1625 C CA . PHE A 1 205 ? 14.786 -1.412 -7.881 1.00 88.88 205 PHE A CA 1
ATOM 1626 C C . PHE A 1 205 ? 14.287 -2.602 -7.040 1.00 88.88 205 PHE A C 1
ATOM 1628 O O . PHE A 1 205 ? 14.971 -3.130 -6.163 1.00 88.88 205 PHE A O 1
ATOM 1635 N N . TYR A 1 206 ? 13.068 -3.079 -7.318 1.00 81.25 206 TYR A N 1
ATOM 1636 C CA . TYR A 1 206 ? 12.500 -4.215 -6.584 1.00 81.25 206 TYR A CA 1
ATOM 1637 C C . TYR A 1 206 ? 13.336 -5.493 -6.741 1.00 81.25 206 TYR A C 1
ATOM 1639 O O . TYR A 1 206 ? 13.472 -6.269 -5.797 1.00 81.25 206 TYR A O 1
ATOM 1647 N N . LYS A 1 207 ? 13.910 -5.713 -7.932 1.00 82.81 207 LYS A N 1
ATOM 1648 C CA . LYS A 1 207 ? 14.613 -6.956 -8.290 1.00 82.81 207 LYS A CA 1
ATOM 1649 C C . LYS A 1 207 ? 15.866 -7.220 -7.454 1.00 82.81 207 LYS A C 1
ATOM 1651 O O . LYS A 1 207 ? 16.245 -8.381 -7.322 1.00 82.81 207 LYS A O 1
ATOM 1656 N N . GLN A 1 208 ? 16.495 -6.186 -6.890 1.00 83.75 208 GLN A N 1
ATOM 1657 C CA . GLN A 1 208 ? 17.687 -6.360 -6.060 1.00 83.75 208 GLN A CA 1
ATOM 1658 C C . GLN A 1 208 ? 17.386 -7.155 -4.782 1.00 83.75 208 GLN A C 1
ATOM 1660 O O . GLN A 1 208 ? 18.148 -8.055 -4.432 1.00 83.75 208 GLN A O 1
ATOM 1665 N N . HIS A 1 209 ? 16.263 -6.863 -4.117 1.00 80.56 209 HIS A N 1
ATOM 1666 C CA . HIS A 1 209 ? 15.922 -7.457 -2.817 1.00 80.56 209 HIS A CA 1
ATOM 1667 C C . HIS A 1 209 ? 14.673 -8.355 -2.846 1.00 80.56 209 HIS A C 1
ATOM 1669 O O . HIS A 1 209 ? 14.449 -9.131 -1.919 1.00 80.56 209 HIS A O 1
ATOM 1675 N N . ASN A 1 210 ? 13.856 -8.279 -3.903 1.00 80.88 210 ASN A N 1
ATOM 1676 C CA . ASN A 1 210 ? 12.562 -8.961 -4.037 1.00 80.88 210 ASN A CA 1
ATOM 1677 C C . ASN A 1 210 ? 11.607 -8.703 -2.858 1.00 80.88 210 ASN A C 1
ATOM 1679 O O . ASN A 1 210 ? 10.800 -9.562 -2.482 1.00 80.88 210 ASN A O 1
ATOM 1683 N N . TYR A 1 211 ? 11.704 -7.513 -2.263 1.00 77.69 211 TYR A N 1
ATOM 1684 C CA . TYR A 1 211 ? 10.942 -7.137 -1.085 1.00 77.69 211 TYR A CA 1
ATOM 1685 C C . TYR A 1 211 ? 10.637 -5.634 -1.065 1.00 77.69 211 TYR A C 1
ATOM 1687 O O . TYR A 1 211 ? 11.475 -4.794 -1.391 1.00 77.69 211 TYR A O 1
ATOM 1695 N N . THR A 1 212 ? 9.414 -5.285 -0.664 1.00 74.88 212 THR A N 1
ATOM 1696 C CA . THR A 1 212 ? 9.023 -3.909 -0.324 1.00 74.88 212 THR A CA 1
ATOM 1697 C C . THR A 1 212 ? 7.999 -3.930 0.803 1.00 74.88 212 THR A C 1
ATOM 1699 O O . THR A 1 212 ? 6.969 -4.594 0.683 1.00 74.88 212 THR A O 1
ATOM 1702 N N . GLY A 1 213 ? 8.278 -3.217 1.894 1.00 66.88 213 GLY A N 1
ATOM 1703 C CA . GLY A 1 213 ? 7.381 -3.068 3.042 1.00 66.88 213 GLY A CA 1
ATOM 1704 C C . GLY A 1 213 ? 6.910 -1.624 3.231 1.00 66.88 213 GLY A C 1
ATOM 1705 O O . GLY A 1 213 ? 7.744 -0.720 3.205 1.00 66.88 213 GLY A O 1
ATOM 1706 N N . TRP A 1 214 ? 5.614 -1.405 3.475 1.00 71.00 214 TRP A N 1
ATOM 1707 C CA . TRP A 1 214 ? 5.017 -0.082 3.703 1.00 71.00 214 TRP A CA 1
ATOM 1708 C C . TRP A 1 214 ? 3.933 -0.092 4.788 1.00 71.00 214 TRP A C 1
ATOM 1710 O O . TRP A 1 214 ? 3.166 -1.042 4.894 1.00 71.00 214 TRP A O 1
ATOM 1720 N N . TYR A 1 215 ? 3.828 1.000 5.548 1.00 59.62 215 TYR A N 1
ATOM 1721 C CA . TYR A 1 215 ? 2.961 1.105 6.720 1.00 59.62 215 TYR A CA 1
ATOM 1722 C C . TYR A 1 215 ? 1.984 2.270 6.646 1.00 59.62 215 TYR A C 1
ATOM 1724 O O . TYR A 1 215 ? 2.348 3.365 6.219 1.00 59.62 215 TYR A O 1
ATOM 1732 N N . ASN A 1 216 ? 0.778 2.068 7.170 1.00 58.38 216 ASN A N 1
ATOM 1733 C CA . ASN A 1 216 ? -0.244 3.102 7.245 1.00 58.38 216 ASN A CA 1
ATOM 1734 C C . ASN A 1 216 ? -1.176 2.932 8.454 1.00 58.38 216 ASN A C 1
ATOM 1736 O O . ASN A 1 216 ? -1.303 1.842 9.005 1.00 58.38 216 ASN A O 1
ATOM 1740 N N . PHE A 1 217 ? -1.858 4.004 8.843 1.00 57.94 217 PHE A N 1
ATOM 1741 C CA . PHE A 1 217 ? -2.775 4.073 9.974 1.00 57.94 217 PHE A CA 1
ATOM 1742 C C . PHE A 1 217 ? -4.159 4.523 9.545 1.00 57.94 217 PHE A C 1
ATOM 1744 O O . PHE A 1 217 ? -4.284 5.524 8.849 1.00 57.94 217 PHE A O 1
ATOM 1751 N N . SER A 1 218 ? -5.210 3.851 10.020 1.00 54.66 218 SER A N 1
ATOM 1752 C CA . SER A 1 218 ? -6.576 4.362 9.879 1.00 54.66 218 SER A CA 1
ATOM 1753 C C . SER A 1 218 ? -7.533 3.855 10.961 1.00 54.66 218 SER A C 1
ATOM 1755 O O . SER A 1 218 ? -7.610 2.653 11.210 1.00 54.66 218 SER A O 1
ATOM 1757 N N . LEU A 1 219 ? -8.334 4.753 11.555 1.00 54.41 219 LEU A N 1
ATOM 1758 C CA . LEU A 1 219 ? -9.514 4.427 12.391 1.00 54.41 219 LEU A CA 1
ATOM 1759 C C . LEU A 1 219 ? -10.483 3.478 11.665 1.00 54.41 219 LEU A C 1
ATOM 1761 O O . LEU A 1 219 ? -11.164 2.650 12.268 1.00 54.41 219 LEU A O 1
ATOM 1765 N N . PHE A 1 220 ? -10.558 3.607 10.344 1.00 57.81 220 PHE A N 1
ATOM 1766 C CA . PHE A 1 220 ? -11.561 2.952 9.524 1.00 57.81 220 PHE A CA 1
ATOM 1767 C C . PHE A 1 220 ? -11.447 1.417 9.519 1.00 57.81 220 PHE A C 1
ATOM 1769 O O . PHE A 1 220 ? -12.460 0.716 9.485 1.00 57.81 220 PHE A O 1
ATOM 1776 N N . VAL A 1 221 ? -10.232 0.878 9.610 1.00 54.47 221 VAL A N 1
ATOM 1777 C CA . VAL A 1 221 ? -9.994 -0.573 9.566 1.00 54.47 221 VAL A CA 1
ATOM 1778 C C . VAL A 1 221 ? -10.584 -1.272 10.797 1.00 54.47 221 VAL A C 1
ATOM 1780 O O . VAL A 1 221 ? -11.243 -2.301 10.641 1.00 54.47 221 VAL A O 1
ATOM 1783 N N . ILE A 1 222 ? -10.478 -0.673 11.992 1.00 55.28 222 ILE A N 1
ATOM 1784 C CA . ILE A 1 222 ? -11.178 -1.130 13.207 1.00 55.28 222 ILE A CA 1
ATOM 1785 C C . ILE A 1 222 ? -12.677 -1.221 12.939 1.00 55.28 222 ILE A C 1
ATOM 1787 O O . ILE A 1 222 ? -13.307 -2.200 13.331 1.00 55.28 222 ILE A O 1
ATOM 1791 N N . VAL A 1 223 ? -13.260 -0.250 12.237 1.00 58.59 223 VAL A N 1
ATOM 1792 C CA . VAL A 1 223 ? -14.700 -0.235 11.969 1.00 58.59 223 VAL A CA 1
ATOM 1793 C C . VAL A 1 223 ? -15.107 -1.326 10.976 1.00 58.59 223 VAL A C 1
ATOM 1795 O O . VAL A 1 223 ? -16.100 -2.008 11.226 1.00 58.59 223 VAL A O 1
ATOM 1798 N N . ILE A 1 224 ? -14.343 -1.574 9.903 1.00 65.44 224 ILE A N 1
ATOM 1799 C CA . ILE A 1 224 ? -14.636 -2.693 8.984 1.00 65.44 224 ILE A CA 1
ATOM 1800 C C . ILE A 1 224 ? -14.525 -4.028 9.706 1.00 65.44 224 ILE A C 1
ATOM 1802 O O . ILE A 1 224 ? -15.413 -4.864 9.564 1.00 65.44 224 ILE A O 1
ATOM 1806 N N . ILE A 1 225 ? -13.456 -4.243 10.473 1.00 64.12 225 ILE A N 1
ATOM 1807 C CA . ILE A 1 225 ? -13.260 -5.492 11.215 1.00 64.12 225 ILE A CA 1
ATOM 1808 C C . ILE A 1 225 ? -14.383 -5.656 12.250 1.00 64.12 225 ILE A C 1
ATOM 1810 O O . ILE A 1 225 ? -14.938 -6.746 12.384 1.00 64.12 225 ILE A O 1
ATOM 1814 N N . SER A 1 226 ? -14.805 -4.566 12.896 1.00 64.12 226 SER A N 1
ATOM 1815 C CA . SER A 1 226 ? -15.934 -4.551 13.835 1.00 64.12 226 SER A CA 1
ATOM 1816 C C . SER A 1 226 ? -17.265 -4.875 13.159 1.00 64.12 226 SER A C 1
ATOM 1818 O O . SER A 1 226 ? -18.063 -5.617 13.720 1.00 64.12 226 SER A O 1
ATOM 1820 N N . ILE A 1 227 ? -17.520 -4.374 11.949 1.00 75.94 227 ILE A N 1
ATOM 1821 C CA . ILE A 1 227 ? -18.735 -4.701 11.186 1.00 75.94 227 ILE A CA 1
ATOM 1822 C C . ILE A 1 227 ? -18.667 -6.149 10.677 1.00 75.94 227 ILE A C 1
ATOM 1824 O O . ILE A 1 227 ? -19.626 -6.907 10.831 1.00 75.94 227 ILE A O 1
ATOM 1828 N N . GLY A 1 228 ? -17.524 -6.548 10.118 1.00 67.81 228 GLY A N 1
ATOM 1829 C CA . GLY A 1 228 ? -17.280 -7.867 9.540 1.00 67.81 228 GLY A CA 1
ATOM 1830 C C . GLY A 1 228 ? -17.344 -9.002 10.561 1.00 67.81 228 GLY A C 1
ATOM 1831 O O . GLY A 1 228 ? -17.830 -10.078 10.228 1.00 67.81 228 GLY A O 1
ATOM 1832 N N . LEU A 1 229 ? -16.921 -8.765 11.807 1.00 72.69 229 LEU A N 1
ATOM 1833 C CA . LEU A 1 229 ? -17.031 -9.732 12.907 1.00 72.69 229 LEU A CA 1
ATOM 1834 C C . LEU A 1 229 ? -18.298 -9.532 13.756 1.00 72.69 229 LEU A C 1
ATOM 1836 O O . LEU A 1 229 ? -18.880 -10.508 14.231 1.00 72.69 229 LEU A O 1
ATOM 1840 N N . GLY A 1 230 ? -18.767 -8.295 13.918 1.00 80.12 230 GLY A N 1
ATOM 1841 C CA . GLY A 1 230 ? -19.903 -7.957 14.777 1.00 80.12 230 GLY A CA 1
ATOM 1842 C C . GLY A 1 230 ? -21.250 -8.427 14.232 1.00 80.12 230 GLY A C 1
ATOM 1843 O O . GLY A 1 230 ? -22.067 -8.943 14.995 1.00 80.12 230 GLY A O 1
ATOM 1844 N N . VAL A 1 231 ? -21.484 -8.318 12.919 1.00 86.19 231 VAL A N 1
ATOM 1845 C CA . VAL A 1 231 ? -22.748 -8.768 12.305 1.00 86.19 231 VAL A CA 1
ATOM 1846 C C . VAL A 1 231 ? -22.926 -10.293 12.418 1.00 86.19 231 VAL A C 1
ATOM 1848 O O . VAL A 1 231 ? -23.982 -10.721 12.893 1.00 86.19 231 VAL A O 1
ATOM 1851 N N . PRO A 1 232 ? -21.927 -11.137 12.086 1.00 83.94 232 PRO A N 1
ATOM 1852 C CA . PRO A 1 232 ? -22.020 -12.579 12.322 1.00 83.94 232 PRO A CA 1
ATOM 1853 C C . PRO A 1 232 ? -22.246 -12.950 13.794 1.00 83.94 232 PRO A C 1
ATOM 1855 O O . PRO A 1 232 ? -23.056 -13.832 14.084 1.00 83.94 232 PRO A O 1
ATOM 1858 N N . LEU A 1 233 ? -21.585 -12.261 14.733 1.00 88.38 233 LEU A N 1
ATOM 1859 C CA . LEU A 1 233 ? -21.732 -12.524 16.168 1.00 88.38 233 LEU A CA 1
ATOM 1860 C C . LEU A 1 233 ? -23.142 -12.173 16.679 1.00 88.38 233 LEU A C 1
ATOM 1862 O O . LEU A 1 233 ? -23.735 -12.933 17.448 1.00 88.38 233 LEU A O 1
ATOM 1866 N N . LEU A 1 234 ? -23.717 -11.057 16.221 1.00 91.12 234 LEU A N 1
ATOM 1867 C CA . LEU A 1 234 ? -25.095 -10.659 16.538 1.00 91.12 234 LEU A CA 1
ATOM 1868 C C . LEU A 1 234 ? -26.130 -11.648 15.984 1.00 91.12 234 LEU A C 1
ATOM 1870 O O . LEU A 1 234 ? -27.098 -11.993 16.667 1.00 91.12 234 LEU A O 1
ATOM 1874 N N . LEU A 1 235 ? -25.930 -12.153 14.766 1.00 91.88 235 LEU A N 1
ATOM 1875 C CA . LEU A 1 235 ? -26.813 -13.168 14.184 1.00 91.88 235 LEU A CA 1
ATOM 1876 C C . LEU A 1 235 ? -26.717 -14.504 14.933 1.00 91.88 235 LEU A C 1
ATOM 1878 O O . LEU A 1 235 ? -27.738 -15.134 15.209 1.00 91.88 235 LEU A O 1
ATOM 1882 N N . ALA A 1 236 ? -25.510 -14.913 15.329 1.00 91.62 236 ALA A N 1
ATOM 1883 C CA . ALA A 1 236 ? -25.311 -16.128 16.113 1.00 91.62 236 ALA A CA 1
ATOM 1884 C C . ALA A 1 236 ? -25.973 -16.028 17.498 1.00 91.62 236 ALA A C 1
ATOM 1886 O O . ALA A 1 236 ? -26.725 -16.919 17.900 1.00 91.62 236 ALA A O 1
ATOM 1887 N N . THR A 1 237 ? -25.741 -14.925 18.213 1.00 92.62 237 THR A N 1
ATOM 1888 C CA . THR A 1 237 ? -26.305 -14.701 19.554 1.00 92.62 237 THR A CA 1
ATOM 1889 C C . THR A 1 237 ? -27.827 -14.591 19.522 1.00 92.62 237 THR A C 1
ATOM 1891 O O . THR A 1 237 ? -28.494 -15.278 20.294 1.00 92.62 237 THR A O 1
ATOM 1894 N N . SER A 1 238 ? -28.400 -13.833 18.582 1.00 93.06 238 SER A N 1
ATOM 1895 C CA . SER A 1 238 ? -29.859 -13.744 18.414 1.00 93.06 238 SER A CA 1
ATOM 1896 C C . SER A 1 238 ? -30.505 -15.093 18.073 1.00 93.06 238 SER A C 1
ATOM 1898 O O . SER A 1 238 ? -31.562 -15.420 18.621 1.00 93.06 238 SER A O 1
ATOM 1900 N N . GLY A 1 239 ? -29.852 -15.922 17.251 1.00 92.31 239 GLY A N 1
ATOM 1901 C CA . GLY A 1 239 ? -30.286 -17.291 16.967 1.00 92.31 239 GLY A CA 1
ATOM 1902 C C . GLY A 1 239 ? -30.330 -18.172 18.221 1.00 92.31 239 GLY A C 1
ATOM 1903 O O . GLY A 1 239 ? -31.328 -18.857 18.464 1.00 92.31 239 GLY A O 1
ATOM 1904 N N . ILE A 1 240 ? -29.293 -18.110 19.062 1.00 93.56 240 ILE A N 1
ATOM 1905 C CA . ILE A 1 240 ? -29.235 -18.844 20.338 1.00 93.56 240 ILE A CA 1
ATOM 1906 C C . ILE A 1 240 ? -30.354 -18.380 21.277 1.00 93.56 240 ILE A C 1
ATOM 1908 O O . ILE A 1 240 ? -31.093 -19.210 21.816 1.00 93.56 240 ILE A O 1
ATOM 1912 N N . THR A 1 241 ? -30.534 -17.066 21.442 1.00 94.50 241 THR A N 1
ATOM 1913 C CA . THR A 1 241 ? -31.587 -16.500 22.296 1.00 94.50 241 THR A CA 1
ATOM 1914 C C . THR A 1 241 ? -32.978 -16.926 21.824 1.00 94.50 241 THR A C 1
ATOM 1916 O O . THR A 1 241 ? -33.801 -17.342 22.642 1.00 94.50 241 THR A O 1
ATOM 1919 N N . TYR A 1 242 ? -33.240 -16.900 20.514 1.00 94.62 242 TYR A N 1
ATOM 1920 C CA . TYR A 1 242 ? -34.517 -17.336 19.945 1.00 94.62 242 TYR A CA 1
ATOM 1921 C C . TYR A 1 242 ? -34.828 -18.803 20.277 1.00 94.62 242 TYR A C 1
ATOM 1923 O O . TYR A 1 242 ? -35.940 -19.125 20.707 1.00 94.62 242 TYR A O 1
ATOM 1931 N N . VAL A 1 243 ? -33.843 -19.697 20.131 1.00 93.12 243 VAL A N 1
ATOM 1932 C CA . VAL A 1 243 ? -34.005 -21.126 20.442 1.00 93.12 243 VAL A CA 1
ATOM 1933 C C . VAL A 1 243 ? -34.285 -21.342 21.930 1.00 93.12 243 VAL A C 1
ATOM 1935 O O . VAL A 1 243 ? -35.188 -22.112 22.271 1.00 93.12 243 VAL A O 1
ATOM 1938 N N . LEU A 1 244 ? -33.572 -20.644 22.820 1.00 90.00 244 LEU A N 1
ATOM 1939 C CA . LEU A 1 244 ? -33.788 -20.732 24.268 1.00 90.00 244 LEU A CA 1
ATOM 1940 C C . LEU A 1 244 ? -35.197 -20.265 24.663 1.00 90.00 244 LEU A C 1
ATOM 1942 O O . LEU A 1 244 ? -35.906 -20.988 25.363 1.00 90.00 244 LEU A O 1
ATOM 1946 N N . VAL A 1 245 ? -35.649 -19.115 24.154 1.00 90.31 245 VAL A N 1
ATOM 1947 C CA . VAL A 1 245 ? -36.995 -18.580 24.431 1.00 90.31 245 VAL A CA 1
ATOM 1948 C C . VAL A 1 245 ? -38.086 -19.516 23.910 1.00 90.31 245 VAL A C 1
ATOM 1950 O O . VAL A 1 245 ? -39.054 -19.802 24.621 1.00 90.31 245 VAL A O 1
ATOM 1953 N N . LYS A 1 246 ? -37.929 -20.044 22.690 1.00 88.69 246 LYS A N 1
ATOM 1954 C CA . LYS A 1 246 ? -38.872 -21.008 22.108 1.00 88.69 246 LYS A CA 1
ATOM 1955 C C . LYS A 1 246 ? -38.966 -22.278 22.955 1.00 88.69 246 LYS A C 1
ATOM 1957 O O . LYS A 1 246 ? -40.071 -22.755 23.217 1.00 88.69 246 LYS A O 1
ATOM 1962 N N . ARG A 1 247 ? -37.830 -22.799 23.426 1.00 85.44 247 ARG A N 1
ATOM 1963 C CA . ARG A 1 247 ? -37.771 -24.010 24.257 1.00 85.44 247 ARG A CA 1
ATOM 1964 C C . ARG A 1 247 ? -38.379 -23.793 25.646 1.00 85.44 247 ARG A C 1
ATOM 1966 O O . ARG A 1 247 ? -39.055 -24.686 26.147 1.00 85.44 247 ARG A O 1
ATOM 1973 N N . CYS A 1 248 ? -38.211 -22.611 26.240 1.00 80.69 248 CYS A N 1
ATOM 1974 C CA . CYS A 1 248 ? -38.861 -22.252 27.503 1.00 80.69 248 CYS A CA 1
ATOM 1975 C C . CYS A 1 248 ? -40.384 -22.094 27.355 1.00 80.69 248 CYS A C 1
ATOM 1977 O O . CYS A 1 248 ? -41.124 -22.603 28.192 1.00 80.69 248 CYS A O 1
ATOM 1979 N N . ARG A 1 249 ? -40.879 -21.478 26.269 1.00 76.69 249 ARG A N 1
ATOM 1980 C CA . ARG A 1 249 ? -42.332 -21.363 26.011 1.00 76.69 249 ARG A CA 1
ATOM 1981 C C . ARG A 1 249 ? -43.016 -22.713 25.805 1.00 76.69 249 ARG A C 1
ATOM 1983 O O . ARG A 1 249 ? -44.149 -22.872 26.231 1.00 76.69 249 ARG A O 1
ATOM 1990 N N . GLN A 1 250 ? -42.346 -23.684 25.186 1.00 71.44 250 GLN A N 1
ATOM 1991 C CA . GLN A 1 250 ? -42.903 -25.032 25.011 1.00 71.44 250 GLN A CA 1
ATOM 1992 C C . GLN A 1 250 ? -42.934 -25.853 26.311 1.00 71.44 250 GLN A C 1
ATOM 1994 O O . GLN A 1 250 ? -43.690 -26.815 26.401 1.00 71.44 250 GLN A O 1
ATOM 1999 N N . ARG A 1 251 ? -42.138 -25.477 27.321 1.00 61.81 251 ARG A N 1
ATOM 2000 C CA . ARG A 1 251 ? -42.103 -26.140 28.634 1.00 61.81 251 ARG A CA 1
ATOM 2001 C C . ARG A 1 251 ? -43.183 -25.663 29.608 1.00 61.81 251 ARG A C 1
ATOM 2003 O O . ARG A 1 251 ? -43.451 -26.382 30.562 1.00 61.81 251 ARG A O 1
ATOM 2010 N N . ASN A 1 252 ? -43.807 -24.512 29.356 1.00 56.50 252 ASN A N 1
ATOM 2011 C CA . ASN A 1 252 ? -44.903 -23.980 30.166 1.00 56.50 252 ASN A CA 1
ATOM 2012 C C . ASN A 1 252 ? -46.235 -24.134 29.412 1.00 56.50 252 ASN A C 1
ATOM 2014 O O . ASN A 1 252 ? -46.645 -23.198 28.718 1.00 56.50 252 ASN A O 1
ATOM 2018 N N . PRO A 1 253 ? -46.927 -25.286 29.500 1.00 59.12 253 PRO A N 1
ATOM 2019 C CA . PRO A 1 253 ? -48.321 -25.337 29.089 1.00 59.12 253 PRO A CA 1
ATOM 2020 C C . PRO A 1 253 ? -49.143 -24.412 30.006 1.00 59.12 253 PRO A C 1
ATOM 2022 O O . PRO A 1 253 ? -48.830 -24.300 31.194 1.00 59.12 253 PRO A O 1
ATOM 2025 N N . PRO A 1 254 ? -50.173 -23.724 29.484 1.00 56.44 254 PRO A N 1
ATOM 2026 C CA . PRO A 1 254 ? -51.017 -22.861 30.297 1.00 56.44 254 PRO A CA 1
ATOM 2027 C C . PRO A 1 254 ? -51.706 -23.702 31.375 1.00 56.44 254 PRO A C 1
ATOM 2029 O O . PRO A 1 254 ? -52.463 -24.622 31.063 1.00 56.44 254 PRO A O 1
ATOM 2032 N N . THR A 1 255 ? -51.437 -23.392 32.643 1.00 55.16 255 THR A N 1
ATOM 2033 C CA . THR A 1 255 ? -52.165 -23.937 33.788 1.00 55.16 255 THR A CA 1
ATOM 2034 C C . THR A 1 255 ? -53.615 -23.480 33.671 1.00 55.16 255 THR A C 1
ATOM 2036 O O . THR A 1 255 ? -53.955 -22.328 33.940 1.00 55.16 255 THR A O 1
ATOM 2039 N N . ARG A 1 256 ? -54.471 -24.378 33.182 1.00 49.12 256 ARG A N 1
ATOM 2040 C CA . ARG A 1 256 ? -55.918 -24.188 33.131 1.00 49.12 256 ARG A CA 1
ATOM 2041 C C . ARG A 1 256 ? -56.411 -24.208 34.580 1.00 49.12 256 ARG A C 1
ATOM 2043 O O . ARG A 1 256 ? -56.395 -25.258 35.210 1.00 49.12 256 ARG A O 1
ATOM 2050 N N . LEU A 1 257 ? -56.781 -23.046 35.114 1.00 51.81 257 LEU A N 1
ATOM 2051 C CA . LEU A 1 257 ? -57.534 -22.942 36.364 1.00 51.81 257 LEU A CA 1
ATOM 2052 C C . LEU A 1 257 ? -58.904 -23.587 36.127 1.00 51.81 257 LEU A C 1
ATOM 2054 O O . LEU A 1 257 ? -59.767 -22.994 35.483 1.00 51.81 257 LEU A O 1
ATOM 2058 N N . THR A 1 258 ? -59.080 -24.825 36.580 1.00 49.38 258 THR A N 1
ATOM 2059 C CA . THR A 1 258 ? -60.405 -25.411 36.788 1.00 49.38 258 THR A CA 1
ATOM 2060 C C . THR A 1 258 ? -60.930 -24.859 38.107 1.00 49.38 258 THR A C 1
ATOM 2062 O O . THR A 1 258 ? -60.513 -25.306 39.173 1.00 49.38 258 THR A O 1
ATOM 2065 N N . ASN A 1 259 ? -61.780 -23.838 38.018 1.00 49.72 259 ASN A N 1
ATOM 2066 C CA . ASN A 1 259 ? -62.773 -23.582 39.052 1.00 49.72 259 ASN A CA 1
ATOM 2067 C C . ASN A 1 259 ? -63.919 -24.552 38.776 1.00 49.72 259 ASN A C 1
ATOM 2069 O O . ASN A 1 259 ? -64.594 -24.387 37.762 1.00 49.72 259 ASN A O 1
ATOM 2073 N N . ASP A 1 260 ? -64.097 -25.536 39.647 1.00 50.69 260 ASP A N 1
ATOM 2074 C CA . ASP A 1 260 ? -65.362 -26.244 39.799 1.00 50.69 260 ASP A CA 1
ATOM 2075 C C . ASP A 1 260 ? -65.796 -26.044 41.258 1.00 50.69 260 ASP A C 1
ATOM 2077 O O . ASP A 1 260 ? -65.008 -26.291 42.179 1.00 50.69 260 ASP A O 1
ATOM 2081 N N . ASP A 1 261 ? -67.003 -25.492 41.405 1.00 49.03 261 ASP A N 1
ATOM 2082 C CA . ASP A 1 261 ? -67.776 -25.326 42.643 1.00 49.03 261 ASP A CA 1
ATOM 2083 C C . ASP A 1 261 ? -68.247 -26.676 43.219 1.00 49.03 261 ASP A C 1
ATOM 2085 O O . ASP A 1 261 ? -68.510 -27.613 42.424 1.00 49.03 261 ASP A O 1
#

Radius of gyration: 23.93 Å; chains: 1; bounding box: 88×47×63 Å

Secondary structure (DSSP, 8-state):
--PPPSEE---SS-EEEEE-TT-S----TTS-EEEE-GGGEEEEEEEEEE-SS-EEEEEEEEETTSS-EEEEEEEPP-SB-SSTT--B--TT-EEEEEEEESPPPPTT-SSEEEEEEEEEEE-S-TT---EEEEE--SS-TTS--EEEEE-TTT---EEE-SEEESSTT--GGGEEEEEEEEE--GGGTTEEEEEEEE--TTS-HHHHHSEEEEEEEEHHHHHHHHHHHHHHHHHHHHHHHHHHHHHHHHH----------

Organism: Operophtera br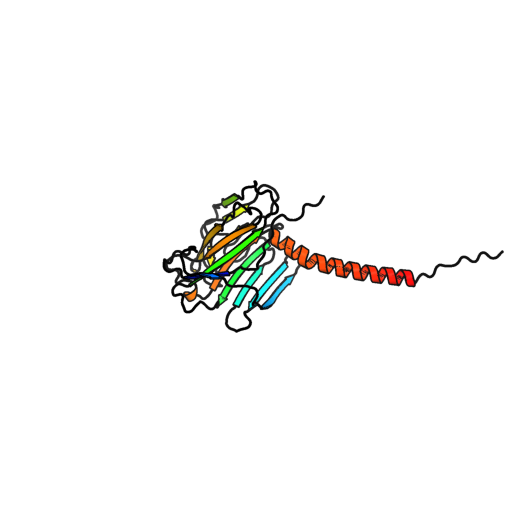umata (NCBI:txid104452)